Protein AF-A0A7S2H973-F1 (afdb_monomer_lite)

Secondary structure (DSSP, 8-state):
-HHHHHHHHH-TTSHHHHH-BTT-SBPPPTT--BTTSTT-SS--HHHHHTTTTTTS-TTTTTSSSP--SS---EEES-HHHHHHHHHHHHT----S--S-HHHHHHHHHHTT-B----SS---HHHHHHHHHHHHTT-STT--SS-EEESS-GGG--HHHHHS-S--SS-TTTB--HHHHHHHHHHHHHHH-TTTTTGGG----

Organism: NCBI:txid156173

Sequence (204 aa):
TSAKCNAMVHNRRSKFWAMWEGRGWARRTRNSPACFDNRWSQFSFQNAARGQGCDRNWMEGTHAWPTFPSPAPALLGFDETIYAFCSATTGLNEGPFSNDNIGLAARCVDANKNVLRVLGGWNMCVNLQWQTCALQGRLPGQVNPTMLFSIAPKTLDVGIFENPQYCVGNCREHYAVSDVYFAEVCVLSHVCDNRAELFTLDVG

Structure (mmCIF, N/CA/C/O backbone):
data_AF-A0A7S2H973-F1
#
_entry.id   AF-A0A7S2H973-F1
#
loop_
_atom_site.group_PDB
_atom_site.id
_atom_site.type_symbol
_atom_site.label_atom_id
_atom_site.label_alt_id
_atom_site.label_comp_id
_atom_site.label_asym_id
_atom_site.label_entity_id
_atom_site.label_seq_id
_atom_site.pdbx_PDB_ins_code
_atom_site.Cartn_x
_atom_site.Cartn_y
_atom_site.Cartn_z
_atom_site.occupancy
_atom_site.B_iso_or_equiv
_atom_site.auth_seq_id
_atom_site.auth_comp_id
_atom_site.auth_asym_id
_atom_site.auth_atom_id
_atom_site.pdbx_PDB_model_num
ATOM 1 N N . THR A 1 1 ? -3.469 -14.441 -11.533 1.00 71.69 1 THR A N 1
ATOM 2 C CA . THR A 1 1 ? -2.692 -13.305 -10.986 1.00 71.69 1 THR A CA 1
ATOM 3 C C . THR A 1 1 ? -1.533 -13.753 -10.105 1.00 71.69 1 THR A C 1
ATOM 5 O O . THR A 1 1 ? -0.415 -13.364 -10.410 1.00 71.69 1 THR A O 1
ATOM 8 N N . SER A 1 2 ? -1.722 -14.669 -9.142 1.00 79.69 2 SER A N 1
ATOM 9 C CA . SER A 1 2 ? -0.621 -15.243 -8.328 1.00 79.69 2 SER A CA 1
ATOM 10 C C . SER A 1 2 ? 0.583 -15.764 -9.141 1.00 79.69 2 SER A C 1
ATOM 12 O O . SER A 1 2 ? 1.709 -15.327 -8.921 1.00 79.69 2 SER A O 1
ATOM 14 N N . ALA A 1 3 ? 0.363 -16.599 -10.167 1.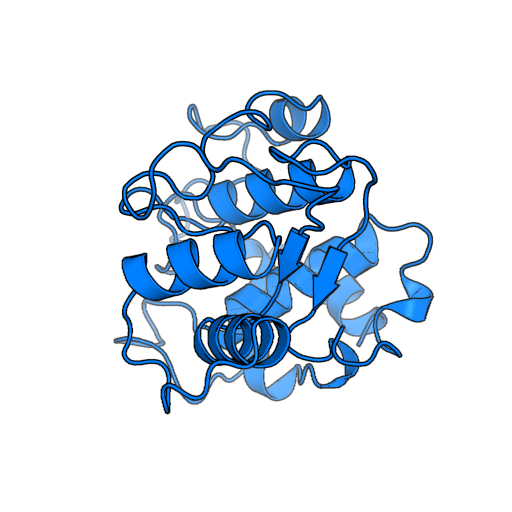00 84.06 3 ALA A N 1
ATOM 15 C CA . ALA A 1 3 ? 1.449 -17.086 -11.031 1.00 84.06 3 ALA A CA 1
ATOM 16 C C . ALA A 1 3 ? 2.202 -15.959 -11.768 1.00 84.06 3 ALA A C 1
ATOM 18 O O . ALA A 1 3 ? 3.403 -16.065 -12.010 1.00 84.06 3 ALA A O 1
ATOM 19 N N . LYS A 1 4 ? 1.510 -14.859 -12.096 1.00 84.44 4 LYS A N 1
ATOM 20 C CA . LYS A 1 4 ? 2.116 -13.694 -12.752 1.00 84.44 4 LYS A CA 1
ATOM 21 C C . LYS A 1 4 ? 2.955 -12.878 -11.763 1.00 84.44 4 LYS A C 1
ATOM 23 O O . LYS A 1 4 ? 4.080 -12.527 -12.098 1.00 84.44 4 LYS A O 1
ATOM 28 N N . CYS A 1 5 ? 2.464 -12.661 -10.537 1.00 87.94 5 CYS A N 1
ATOM 29 C CA . CYS A 1 5 ? 3.277 -12.100 -9.451 1.00 87.94 5 CYS A CA 1
ATOM 30 C C . CYS A 1 5 ? 4.548 -12.926 -9.232 1.00 87.94 5 CYS A C 1
ATOM 32 O O . CYS A 1 5 ? 5.645 -12.371 -9.244 1.00 87.94 5 CYS A O 1
ATOM 34 N N . ASN A 1 6 ? 4.408 -14.255 -9.192 1.00 86.56 6 ASN A N 1
ATOM 35 C CA . ASN A 1 6 ? 5.538 -15.170 -9.079 1.00 86.56 6 ASN A CA 1
ATOM 36 C C . ASN A 1 6 ? 6.571 -14.999 -10.195 1.00 86.56 6 ASN A C 1
ATOM 38 O O . ASN A 1 6 ? 7.764 -14.866 -9.921 1.00 86.56 6 ASN A O 1
ATOM 42 N N . ALA A 1 7 ? 6.129 -14.943 -11.450 1.00 87.31 7 ALA A N 1
ATOM 43 C CA . ALA A 1 7 ? 7.028 -14.729 -12.578 1.00 87.31 7 ALA A CA 1
ATOM 44 C C . ALA A 1 7 ? 7.771 -13.382 -12.490 1.00 87.31 7 ALA A C 1
ATOM 46 O O . ALA A 1 7 ? 8.969 -13.314 -12.767 1.00 87.31 7 ALA A O 1
ATOM 47 N N . MET A 1 8 ? 7.089 -12.311 -12.074 1.00 85.56 8 MET A N 1
ATOM 48 C CA . MET A 1 8 ? 7.688 -10.976 -11.971 1.00 85.56 8 MET A CA 1
ATOM 49 C C . MET A 1 8 ? 8.731 -10.880 -10.859 1.00 85.56 8 MET A C 1
ATOM 51 O O . MET A 1 8 ? 9.820 -10.353 -11.092 1.00 85.56 8 MET A O 1
ATOM 55 N N . VAL A 1 9 ? 8.440 -11.435 -9.680 1.00 82.56 9 VAL A N 1
ATOM 56 C CA . VAL A 1 9 ? 9.364 -11.409 -8.536 1.00 82.56 9 VAL A CA 1
ATOM 57 C C . VAL A 1 9 ? 10.610 -12.258 -8.787 1.00 82.56 9 VAL A C 1
ATOM 59 O O . VAL A 1 9 ? 11.674 -11.938 -8.269 1.00 82.56 9 VAL A O 1
ATOM 62 N N . HIS A 1 10 ? 10.554 -13.269 -9.651 1.00 84.19 10 HIS A N 1
ATOM 63 C CA . HIS A 1 10 ? 11.749 -14.035 -10.028 1.00 84.19 10 HIS A CA 1
ATOM 64 C C . HIS A 1 10 ? 12.502 -13.435 -11.229 1.00 84.19 10 HIS A C 1
ATOM 66 O O . HIS A 1 10 ? 13.692 -13.696 -11.420 1.00 84.19 10 HIS A O 1
ATOM 72 N N . ASN A 1 11 ? 11.859 -12.578 -12.026 1.00 86.62 11 ASN A N 1
ATOM 73 C CA . ASN A 1 11 ? 12.491 -11.923 -13.166 1.00 86.62 11 ASN A CA 1
ATOM 74 C C . ASN A 1 11 ? 13.151 -10.595 -12.764 1.00 86.62 11 ASN A C 1
ATOM 76 O O . ASN A 1 11 ? 12.519 -9.539 -12.807 1.00 86.62 11 ASN A O 1
ATOM 80 N N . ARG A 1 12 ? 14.462 -10.619 -12.489 1.00 83.56 12 ARG A N 1
ATOM 81 C CA . ARG A 1 12 ? 15.262 -9.425 -12.126 1.00 83.56 12 ARG A CA 1
ATOM 82 C C . ARG A 1 12 ? 15.312 -8.324 -13.195 1.00 83.56 12 ARG A C 1
ATOM 84 O O . ARG A 1 12 ? 15.767 -7.220 -12.903 1.00 83.56 12 ARG A O 1
ATOM 91 N N . ARG A 1 13 ? 14.894 -8.617 -14.431 1.00 84.06 13 ARG A N 1
ATOM 92 C CA . ARG A 1 13 ? 14.793 -7.641 -15.531 1.00 84.06 13 ARG A CA 1
ATOM 93 C C . ARG A 1 13 ? 13.395 -7.038 -15.662 1.00 84.06 13 ARG A C 1
ATOM 95 O O . ARG A 1 13 ? 13.199 -6.167 -16.503 1.00 84.06 13 ARG A O 1
ATOM 102 N N . SER A 1 14 ? 12.423 -7.511 -14.886 1.00 85.62 14 SER A N 1
ATOM 103 C CA . SER A 1 14 ? 11.060 -6.994 -14.941 1.00 85.62 14 SER A CA 1
ATOM 104 C C . SER A 1 14 ? 10.985 -5.560 -14.420 1.00 85.62 14 SER A C 1
ATOM 106 O O . SER A 1 14 ? 11.770 -5.131 -13.569 1.00 85.62 14 SER A O 1
ATOM 108 N N . LYS A 1 15 ? 9.971 -4.835 -14.901 1.00 86.88 15 LYS A N 1
ATOM 109 C CA . LYS A 1 15 ? 9.584 -3.521 -14.380 1.00 86.88 15 LYS A CA 1
ATOM 110 C C . LYS A 1 15 ? 9.387 -3.555 -12.861 1.00 86.88 15 LYS A C 1
ATOM 112 O O . LYS A 1 15 ? 9.842 -2.640 -12.190 1.00 86.88 15 LYS A O 1
ATOM 117 N N . PHE A 1 16 ? 8.809 -4.636 -12.328 1.00 88.31 16 PHE A N 1
ATOM 118 C CA . PHE A 1 16 ? 8.601 -4.845 -10.891 1.00 88.31 16 PHE A CA 1
ATOM 119 C C . PHE A 1 16 ? 9.901 -4.701 -10.090 1.00 88.31 16 PHE A C 1
ATOM 121 O O . PHE A 1 16 ? 9.951 -3.941 -9.133 1.00 88.31 16 PHE A O 1
ATOM 128 N N . TRP A 1 17 ? 10.989 -5.358 -10.506 1.00 84.06 17 TRP A N 1
ATOM 129 C CA . TRP A 1 17 ? 12.279 -5.228 -9.814 1.00 84.06 17 TRP A CA 1
ATOM 130 C C . TRP A 1 17 ? 12.866 -3.822 -9.891 1.00 84.06 17 TRP A C 1
ATOM 132 O O . TRP A 1 17 ? 13.542 -3.384 -8.962 1.00 84.06 17 TRP A O 1
ATOM 142 N N . ALA A 1 18 ? 12.622 -3.116 -10.994 1.00 85.56 18 ALA A N 1
ATOM 143 C CA . ALA A 1 18 ? 13.067 -1.741 -11.149 1.00 85.56 18 ALA A CA 1
ATOM 144 C C . ALA A 1 18 ? 12.297 -0.772 -10.236 1.00 85.56 18 ALA A C 1
ATOM 146 O O . ALA A 1 18 ? 12.848 0.271 -9.892 1.00 85.56 18 ALA A O 1
ATOM 147 N N . MET A 1 19 ? 11.059 -1.086 -9.834 1.00 87.00 19 MET A N 1
ATOM 148 C CA . MET A 1 19 ? 10.245 -0.197 -8.992 1.00 87.00 19 MET A CA 1
ATOM 149 C C . MET A 1 19 ? 10.850 0.055 -7.629 1.00 87.00 19 MET A C 1
ATOM 151 O O . MET A 1 19 ? 10.718 1.147 -7.095 1.00 87.00 19 MET A O 1
ATOM 155 N N . TRP A 1 20 ? 11.568 -0.916 -7.087 1.00 83.56 20 TRP A N 1
ATOM 156 C CA . TRP A 1 20 ? 12.182 -0.820 -5.774 1.00 83.56 20 TRP A CA 1
ATOM 157 C C . TRP A 1 20 ? 13.412 0.097 -5.768 1.00 83.56 20 TRP A C 1
ATOM 159 O O . TRP A 1 20 ? 14.382 -0.216 -5.104 1.00 83.56 20 TRP A O 1
ATOM 169 N N . GLU A 1 21 ? 13.431 1.197 -6.521 1.00 79.06 21 GLU A N 1
ATOM 170 C CA . GLU A 1 21 ? 14.477 2.219 -6.471 1.00 79.06 21 GLU A CA 1
ATOM 171 C C . GLU A 1 21 ? 14.297 3.143 -5.257 1.00 79.06 21 GLU A C 1
ATOM 173 O O . GLU A 1 21 ? 13.191 3.583 -4.938 1.00 79.06 21 GLU A O 1
ATOM 178 N N . GLY A 1 22 ? 15.409 3.540 -4.632 1.00 69.94 22 GLY A N 1
ATOM 179 C CA . GLY A 1 22 ? 15.401 4.487 -3.511 1.00 69.94 22 GLY A CA 1
ATOM 180 C C . GLY A 1 22 ? 14.919 5.914 -3.836 1.00 69.94 22 GLY A C 1
ATOM 181 O O . GLY A 1 22 ? 14.610 6.676 -2.926 1.00 69.94 22 GLY A O 1
ATOM 182 N N . ARG A 1 23 ? 14.836 6.303 -5.116 1.00 70.88 23 ARG A N 1
ATOM 183 C CA . ARG A 1 23 ? 14.347 7.630 -5.549 1.00 70.88 23 ARG A CA 1
ATOM 184 C C . ARG A 1 23 ? 12.818 7.725 -5.637 1.00 70.88 23 ARG A C 1
ATOM 186 O O . ARG A 1 23 ? 12.300 8.822 -5.815 1.00 70.88 23 ARG A O 1
ATOM 193 N N . GLY A 1 24 ? 12.097 6.612 -5.492 1.00 71.31 24 GLY A N 1
ATOM 194 C CA . GLY A 1 24 ? 10.633 6.602 -5.447 1.00 71.31 24 GLY A CA 1
ATOM 195 C C . GLY A 1 24 ? 9.964 6.560 -6.813 1.00 71.31 24 GLY A C 1
ATOM 196 O O . GLY A 1 24 ? 10.278 5.689 -7.609 1.00 71.31 24 GLY A O 1
ATOM 197 N N . TRP A 1 25 ? 9.012 7.470 -7.052 1.00 80.19 25 TRP A N 1
ATOM 198 C CA . TRP A 1 25 ? 8.121 7.538 -8.230 1.00 80.19 25 TRP A CA 1
ATOM 199 C C . TRP A 1 25 ? 8.833 7.473 -9.600 1.00 80.19 25 TRP A C 1
ATOM 201 O O . TRP A 1 25 ? 8.222 7.158 -10.623 1.00 80.19 25 TRP A O 1
ATOM 211 N N . ALA A 1 26 ? 10.127 7.790 -9.636 1.00 85.44 26 ALA A N 1
ATOM 212 C CA . ALA A 1 26 ? 10.969 7.727 -10.825 1.00 85.44 26 ALA A CA 1
ATOM 213 C C . ALA A 1 26 ? 11.417 6.294 -11.163 1.00 85.44 26 ALA A C 1
ATOM 215 O O . ALA A 1 26 ? 11.561 5.444 -10.292 1.00 85.44 26 ALA A O 1
ATOM 216 N N . ARG A 1 27 ? 11.671 6.035 -12.449 1.00 85.31 27 ARG A N 1
ATOM 217 C CA . ARG A 1 27 ? 12.200 4.757 -12.936 1.00 85.31 27 ARG A CA 1
ATOM 218 C C . ARG A 1 27 ? 13.701 4.621 -12.701 1.00 85.31 27 ARG A C 1
ATOM 220 O O . ARG A 1 27 ? 14.479 5.545 -12.936 1.00 85.31 27 ARG A O 1
ATOM 227 N N . ARG A 1 28 ? 14.107 3.385 -12.396 1.00 82.88 28 ARG A N 1
ATOM 228 C CA . ARG A 1 28 ? 15.488 3.026 -12.065 1.00 82.88 28 ARG A CA 1
ATOM 229 C C . ARG A 1 28 ? 16.447 3.148 -13.236 1.00 82.88 28 ARG A C 1
ATOM 231 O O . ARG A 1 28 ? 16.232 2.560 -14.295 1.00 82.88 28 ARG A O 1
ATOM 238 N N . THR A 1 29 ? 17.578 3.811 -12.999 1.00 79.94 29 THR A N 1
ATOM 239 C CA . THR A 1 29 ? 18.732 3.789 -13.912 1.00 79.94 29 THR A CA 1
ATOM 240 C C . THR A 1 29 ? 19.650 2.595 -13.622 1.00 79.94 29 THR A C 1
ATOM 242 O O . THR A 1 29 ? 19.591 1.995 -12.550 1.00 79.94 29 THR A O 1
ATOM 245 N N . ARG A 1 30 ? 20.541 2.237 -14.559 1.00 73.62 30 ARG A N 1
ATOM 246 C CA . ARG A 1 30 ? 21.392 1.025 -14.498 1.00 73.62 30 ARG A CA 1
ATOM 247 C C . ARG A 1 30 ? 22.228 0.876 -13.210 1.00 73.62 30 ARG A C 1
ATOM 249 O O . ARG A 1 30 ? 22.580 -0.248 -12.872 1.00 73.62 30 ARG A O 1
ATOM 256 N N . ASN A 1 31 ? 22.506 1.966 -12.493 1.00 75.50 31 ASN A N 1
ATOM 257 C CA . ASN A 1 31 ? 23.288 1.976 -11.248 1.00 75.50 31 ASN A CA 1
ATOM 258 C C . ASN A 1 31 ? 22.533 2.586 -10.059 1.00 75.50 31 ASN A C 1
ATOM 260 O O . ASN A 1 31 ? 23.125 2.818 -9.005 1.00 75.50 31 ASN A O 1
ATOM 264 N N . SER A 1 32 ? 21.246 2.884 -10.231 1.00 75.00 32 SER A N 1
ATOM 265 C CA . SER A 1 32 ? 20.429 3.402 -9.145 1.00 75.00 32 SER A CA 1
ATOM 266 C C . SER A 1 32 ? 20.261 2.325 -8.062 1.00 75.00 32 SER A C 1
ATOM 268 O O . SER A 1 32 ? 19.954 1.173 -8.393 1.00 75.00 32 SER A O 1
ATOM 270 N N . PRO A 1 33 ? 20.432 2.675 -6.777 1.00 74.62 33 PRO A N 1
ATOM 271 C CA . PRO A 1 33 ? 20.282 1.725 -5.684 1.00 74.62 33 PRO A CA 1
ATOM 272 C C . PRO A 1 33 ? 18.828 1.263 -5.550 1.00 74.62 33 PRO A C 1
ATOM 274 O O . PRO A 1 33 ? 17.903 2.075 -5.666 1.00 74.62 33 PRO A O 1
ATOM 277 N N . ALA A 1 34 ? 18.635 -0.030 -5.284 1.00 78.69 34 ALA A N 1
ATOM 278 C CA . ALA A 1 34 ? 17.331 -0.601 -4.972 1.00 78.69 34 ALA A CA 1
ATOM 279 C C . ALA A 1 34 ? 17.151 -0.928 -3.478 1.00 78.69 34 ALA A C 1
ATOM 281 O O . ALA A 1 34 ? 18.124 -1.115 -2.757 1.00 78.69 34 ALA A O 1
ATOM 282 N N . CYS A 1 35 ? 15.904 -1.075 -3.026 1.00 80.19 35 CYS A N 1
ATOM 283 C CA . CYS A 1 35 ? 15.535 -1.452 -1.658 1.00 80.19 35 CYS A CA 1
ATOM 284 C C . CYS A 1 35 ? 16.111 -2.814 -1.248 1.00 80.19 35 CYS A C 1
ATOM 286 O O . CYS A 1 35 ? 16.347 -3.069 -0.071 1.00 80.19 35 CYS A O 1
ATOM 288 N N . PHE A 1 36 ? 16.325 -3.692 -2.230 1.00 73.19 36 PHE A N 1
ATOM 289 C CA . PHE A 1 36 ? 16.933 -5.007 -2.043 1.00 73.19 36 PHE A CA 1
ATOM 290 C C . PHE A 1 36 ? 18.465 -4.990 -2.157 1.00 73.19 36 PHE A C 1
ATOM 292 O O . PHE A 1 36 ? 19.095 -6.024 -1.948 1.00 73.19 36 PHE A O 1
ATOM 299 N N . ASP A 1 37 ? 19.071 -3.851 -2.506 1.00 70.12 37 ASP A N 1
ATOM 300 C CA . ASP A 1 37 ? 20.522 -3.713 -2.574 1.00 70.12 37 ASP A CA 1
ATOM 301 C C . ASP A 1 37 ? 21.071 -3.268 -1.211 1.00 70.12 37 ASP A C 1
ATOM 303 O O . ASP A 1 37 ? 20.611 -2.302 -0.609 1.00 70.12 37 ASP A O 1
ATOM 307 N N . ASN A 1 38 ? 22.155 -3.898 -0.761 1.00 61.19 38 ASN A N 1
ATOM 308 C CA . ASN A 1 38 ? 22.792 -3.623 0.537 1.00 61.19 38 ASN A CA 1
ATOM 309 C C . ASN A 1 38 ? 23.468 -2.233 0.637 1.00 61.19 38 ASN A C 1
ATOM 311 O O . ASN A 1 38 ? 24.190 -1.967 1.594 1.00 61.19 38 ASN A O 1
ATOM 315 N N . ARG A 1 39 ? 23.326 -1.371 -0.380 1.00 57.81 39 ARG A N 1
ATOM 316 C CA . ARG A 1 39 ? 24.057 -0.096 -0.523 1.00 57.81 39 ARG A CA 1
ATOM 317 C C . ARG A 1 39 ? 23.274 1.123 -0.028 1.00 57.81 39 ARG A C 1
ATOM 319 O O . ARG A 1 39 ? 23.735 2.246 -0.218 1.00 57.81 39 ARG A O 1
ATOM 326 N N . TRP A 1 40 ? 22.098 0.930 0.565 1.00 54.91 40 TRP A N 1
ATOM 327 C CA . TRP A 1 40 ? 21.251 2.021 1.042 1.00 54.91 40 TRP A CA 1
ATOM 328 C C . TRP A 1 40 ? 21.346 2.197 2.559 1.00 54.91 40 TRP A C 1
ATOM 330 O O . TRP A 1 40 ? 21.185 1.244 3.313 1.00 54.91 40 TRP A O 1
ATOM 340 N N . SER A 1 41 ? 21.595 3.430 3.011 1.00 49.47 41 SER A N 1
ATOM 341 C CA . SER A 1 41 ? 21.695 3.778 4.437 1.00 49.47 41 SER A CA 1
ATOM 342 C C . SER A 1 41 ? 20.342 4.047 5.108 1.00 49.47 41 SER A C 1
ATOM 344 O O . SER A 1 41 ? 20.285 4.087 6.332 1.00 49.47 41 SER A O 1
ATOM 346 N N . GLN A 1 42 ? 19.260 4.231 4.339 1.00 55.97 42 GLN A N 1
ATOM 347 C CA . GLN A 1 42 ? 17.950 4.648 4.869 1.00 55.97 42 GLN A CA 1
ATOM 348 C C . GLN A 1 42 ? 16.895 3.531 4.933 1.00 55.97 42 GLN A C 1
ATOM 350 O O . GLN A 1 42 ? 15.958 3.635 5.717 1.00 55.97 42 GLN A O 1
ATOM 355 N N . PHE A 1 43 ? 17.045 2.444 4.168 1.00 69.12 43 PHE A N 1
ATOM 356 C CA . PHE A 1 43 ? 16.165 1.275 4.240 1.00 69.12 43 PHE A CA 1
ATOM 357 C C . PHE A 1 43 ? 17.002 -0.000 4.214 1.00 69.12 43 PHE A C 1
ATOM 359 O O . PHE A 1 43 ? 17.730 -0.259 3.259 1.00 69.12 43 PHE A O 1
ATOM 366 N N . SER A 1 44 ? 16.865 -0.802 5.266 1.00 74.56 44 SER A N 1
ATOM 367 C CA . SER A 1 44 ? 17.377 -2.165 5.334 1.00 74.56 44 SER A CA 1
ATOM 368 C C . SER A 1 44 ? 16.178 -3.087 5.473 1.00 74.56 44 SER A C 1
ATOM 370 O O . SER A 1 44 ? 15.495 -3.071 6.499 1.00 74.56 44 SER A O 1
ATOM 372 N N . PHE A 1 45 ? 15.929 -3.906 4.450 1.00 75.50 45 PHE A N 1
ATOM 373 C CA . PHE A 1 45 ? 14.862 -4.904 4.497 1.00 75.50 45 PHE A CA 1
ATOM 374 C C . PHE A 1 45 ? 14.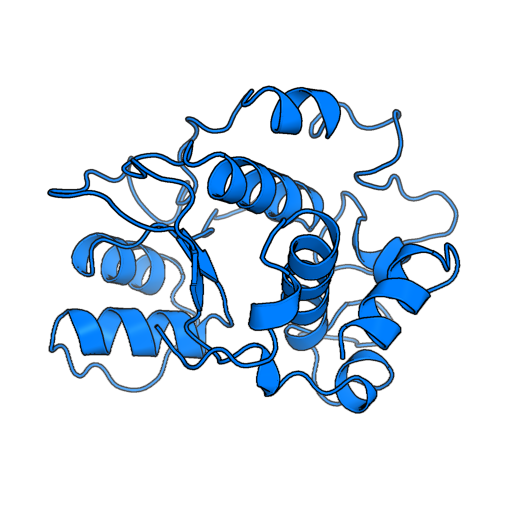999 -5.813 5.726 1.00 75.50 45 PHE A C 1
ATOM 376 O O . PHE A 1 45 ? 14.012 -6.121 6.383 1.00 75.50 45 PHE A O 1
ATOM 383 N N . GLN A 1 46 ? 16.230 -6.176 6.099 1.00 80.56 46 GLN A N 1
ATOM 384 C CA . GLN A 1 46 ? 16.496 -6.983 7.293 1.00 80.56 46 GLN A CA 1
ATOM 385 C C . GLN A 1 46 ? 16.082 -6.268 8.584 1.00 80.56 46 GLN A C 1
ATOM 387 O O . GLN A 1 46 ? 15.576 -6.906 9.503 1.00 80.56 46 GLN A O 1
ATOM 392 N N . ASN A 1 47 ? 16.278 -4.951 8.656 1.00 86.56 47 ASN A N 1
ATOM 393 C CA . ASN A 1 47 ? 15.865 -4.155 9.808 1.00 86.56 47 ASN A CA 1
ATOM 394 C C . ASN A 1 47 ? 14.335 -4.066 9.874 1.00 86.56 47 ASN A C 1
ATOM 396 O O . ASN A 1 47 ? 13.758 -4.340 10.925 1.00 86.56 47 ASN A O 1
ATOM 400 N N . ALA A 1 48 ? 13.676 -3.783 8.745 1.00 83.62 48 ALA A N 1
ATOM 40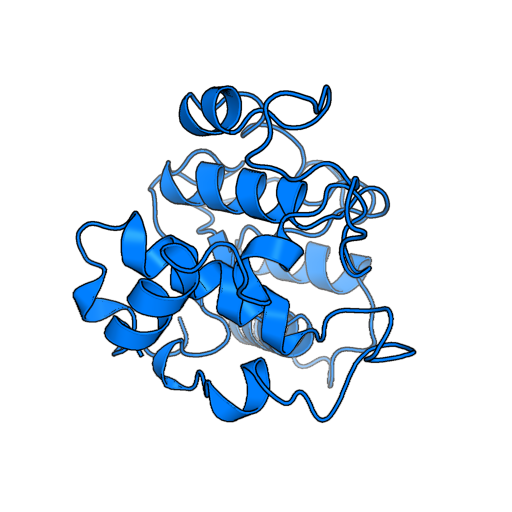1 C CA . ALA A 1 48 ? 12.216 -3.749 8.652 1.00 83.62 48 ALA A CA 1
ATOM 402 C C . ALA A 1 48 ? 11.585 -5.107 9.012 1.00 83.62 48 ALA A C 1
ATOM 404 O O . ALA A 1 48 ? 10.633 -5.164 9.787 1.00 83.62 48 ALA A O 1
ATOM 405 N N . ALA A 1 49 ? 12.168 -6.210 8.535 1.00 84.88 49 ALA A N 1
ATOM 406 C CA . ALA A 1 49 ? 11.743 -7.573 8.861 1.00 84.88 49 ALA A CA 1
ATOM 407 C C . ALA A 1 49 ? 11.933 -7.938 10.346 1.00 84.88 49 ALA A C 1
ATOM 409 O O . ALA A 1 49 ? 11.283 -8.850 10.842 1.00 84.88 49 ALA A O 1
ATOM 410 N N . ARG A 1 50 ? 12.806 -7.225 11.072 1.00 90.31 50 ARG A N 1
ATOM 411 C CA . ARG A 1 50 ? 12.955 -7.323 12.537 1.00 90.31 50 ARG A CA 1
ATOM 412 C C . ARG A 1 50 ? 12.057 -6.338 13.294 1.00 90.31 50 ARG A C 1
ATOM 414 O O . ARG A 1 50 ? 12.160 -6.229 14.514 1.00 90.31 50 ARG A O 1
ATOM 421 N N . GLY A 1 51 ? 11.215 -5.594 12.585 1.00 90.56 51 GLY A N 1
ATOM 422 C CA . GLY A 1 51 ? 10.318 -4.593 13.149 1.00 90.56 51 GLY A CA 1
ATOM 423 C C . GLY A 1 51 ? 10.970 -3.237 13.438 1.00 90.56 51 GLY A C 1
ATOM 424 O O . GLY A 1 51 ? 10.336 -2.388 14.061 1.00 90.56 51 GLY A O 1
ATOM 425 N N . GLN A 1 52 ? 12.222 -3.007 13.029 1.00 91.56 52 GLN A N 1
ATOM 426 C CA . GLN A 1 52 ? 12.897 -1.733 13.286 1.00 91.56 52 GLN A CA 1
ATOM 427 C C . GLN A 1 52 ? 12.291 -0.610 12.436 1.00 91.56 52 GLN A C 1
ATOM 429 O O . GLN A 1 52 ? 12.163 -0.731 11.215 1.00 91.56 52 GLN A O 1
ATOM 434 N N . GLY A 1 53 ? 11.949 0.501 13.094 1.00 90.62 53 GLY A N 1
ATOM 435 C CA . GLY A 1 53 ? 11.322 1.663 12.466 1.00 90.62 53 GLY A CA 1
ATOM 436 C C . GLY A 1 53 ? 9.842 1.476 12.128 1.00 90.62 53 GLY A C 1
ATOM 437 O O . GLY A 1 53 ? 9.288 2.312 11.420 1.00 90.62 53 GLY A O 1
ATOM 438 N N . CYS A 1 54 ? 9.197 0.401 12.600 1.00 93.69 54 CYS A N 1
ATOM 439 C CA . CYS A 1 54 ? 7.753 0.211 12.434 1.00 93.69 54 CY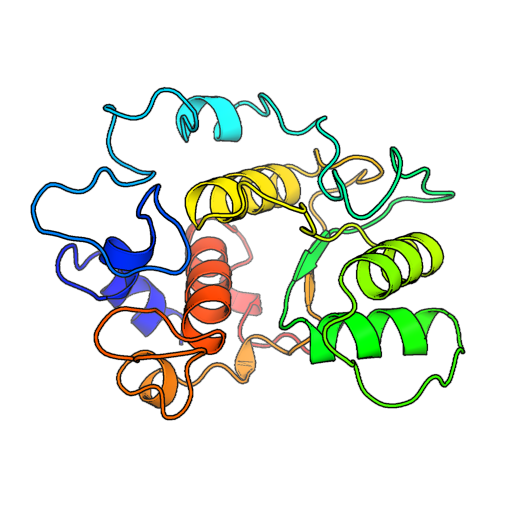S A CA 1
ATOM 440 C C . CYS A 1 54 ? 6.915 1.154 13.292 1.00 93.69 54 CYS A C 1
ATOM 442 O O . CYS A 1 54 ? 5.780 1.456 12.934 1.00 93.69 54 CYS A O 1
ATOM 444 N N . ASP A 1 55 ? 7.496 1.651 14.377 1.00 92.56 55 ASP A N 1
ATOM 445 C CA . ASP A 1 55 ? 6.884 2.556 15.333 1.00 92.56 55 ASP A CA 1
ATOM 446 C C . ASP A 1 55 ? 6.877 4.016 14.880 1.00 92.56 55 ASP A C 1
ATOM 448 O O . ASP A 1 55 ? 6.366 4.837 15.617 1.00 92.56 55 ASP A O 1
ATOM 452 N N . ARG A 1 56 ? 7.393 4.377 13.697 1.00 93.12 56 ARG A N 1
ATOM 453 C CA . ARG A 1 56 ? 7.396 5.778 13.238 1.00 93.12 56 ARG A CA 1
ATOM 454 C C . ARG A 1 56 ? 5.994 6.311 12.910 1.00 93.12 56 ARG A C 1
ATOM 456 O O . ARG A 1 56 ? 5.070 5.555 12.616 1.00 93.12 56 ARG A O 1
ATOM 463 N N . ASN A 1 57 ? 5.870 7.638 12.823 1.00 94.38 57 ASN A N 1
ATOM 464 C CA . ASN A 1 57 ? 4.683 8.268 12.248 1.00 94.38 57 ASN A CA 1
ATOM 465 C C . ASN A 1 57 ? 4.622 8.008 10.730 1.00 94.38 57 ASN A C 1
ATOM 467 O O . ASN A 1 57 ? 5.364 8.604 9.951 1.00 94.38 57 ASN A O 1
ATOM 471 N N . TRP A 1 58 ? 3.725 7.119 10.306 1.00 94.75 58 TRP A N 1
ATOM 472 C CA . TRP A 1 58 ? 3.496 6.795 8.891 1.00 94.75 58 TRP A CA 1
ATOM 473 C C . TRP A 1 58 ? 2.594 7.793 8.161 1.00 94.75 58 TRP A C 1
ATOM 475 O O . TRP A 1 58 ? 2.357 7.654 6.962 1.00 94.75 58 TRP A O 1
ATOM 485 N N . MET A 1 59 ? 2.144 8.819 8.880 1.00 94.31 59 MET A N 1
ATOM 486 C CA . MET A 1 59 ? 1.425 9.983 8.376 1.00 94.31 59 MET A CA 1
ATOM 487 C C . MET A 1 59 ? 2.223 11.274 8.635 1.00 94.31 59 MET A C 1
ATOM 489 O O . MET A 1 59 ? 1.672 12.360 8.759 1.00 94.31 59 MET A O 1
ATOM 493 N N . GLU A 1 60 ? 3.548 11.173 8.766 1.00 90.94 60 GLU A N 1
ATOM 494 C CA . GLU A 1 60 ? 4.418 12.319 9.041 1.00 90.94 60 GLU A CA 1
ATOM 495 C C . GLU A 1 60 ? 4.236 13.441 8.010 1.00 90.94 60 GLU A C 1
ATOM 497 O O . GLU A 1 60 ? 4.232 13.211 6.802 1.00 90.94 60 GLU A O 1
ATOM 502 N N . GLY A 1 61 ? 4.072 14.672 8.495 1.00 87.62 61 GLY A N 1
ATOM 503 C CA . GLY A 1 61 ? 3.851 15.853 7.665 1.00 87.62 61 GLY A CA 1
ATOM 504 C C . GLY A 1 61 ? 2.421 16.000 7.132 1.00 87.62 61 GLY A C 1
ATOM 505 O O . GLY A 1 61 ? 2.022 17.124 6.849 1.00 87.62 61 GLY A O 1
ATOM 506 N N . THR A 1 62 ? 1.624 14.928 7.057 1.00 84.44 62 THR A N 1
ATOM 507 C CA . THR A 1 62 ? 0.176 15.027 6.783 1.00 84.44 62 THR A CA 1
ATOM 508 C C . THR A 1 62 ? -0.649 15.095 8.063 1.00 84.44 62 THR A C 1
ATOM 510 O O . THR A 1 62 ? -1.686 15.750 8.102 1.00 84.44 62 THR A O 1
ATOM 513 N N . HIS A 1 63 ? -0.183 14.439 9.122 1.00 86.81 63 HIS A N 1
ATOM 514 C CA . HIS A 1 63 ? -0.877 14.335 10.389 1.00 86.81 63 HIS A CA 1
ATOM 515 C C . HIS A 1 63 ? 0.110 14.284 11.561 1.00 86.81 63 HIS A C 1
ATOM 517 O O . HIS A 1 63 ? 1.244 13.800 11.447 1.00 86.81 63 HIS A O 1
ATOM 523 N N . ALA A 1 64 ? -0.333 14.783 12.718 1.00 89.25 64 ALA A N 1
ATOM 524 C CA . ALA A 1 64 ? 0.367 14.540 13.974 1.00 89.25 64 ALA A CA 1
ATOM 525 C C . ALA A 1 64 ? 0.398 13.032 14.273 1.00 89.25 64 ALA A C 1
ATOM 527 O O . ALA A 1 64 ? -0.231 12.233 13.578 1.00 89.25 64 ALA A O 1
ATOM 528 N N . TRP A 1 65 ? 1.149 12.631 15.299 1.00 91.81 65 TRP A N 1
ATOM 529 C CA . TRP A 1 65 ? 1.200 11.227 15.690 1.00 91.81 65 TRP A CA 1
ATOM 530 C C . TRP A 1 65 ? -0.220 10.684 15.920 1.00 91.81 65 TRP A C 1
ATOM 532 O O . TRP A 1 65 ? -0.908 11.189 16.812 1.00 91.81 65 TRP A O 1
ATOM 542 N N . PRO A 1 66 ? -0.679 9.697 15.130 1.00 90.31 66 PRO A N 1
ATOM 543 C CA . PRO A 1 66 ? -2.070 9.282 15.163 1.00 90.31 66 PRO A CA 1
ATOM 544 C C . PRO A 1 66 ? -2.378 8.558 16.472 1.00 90.31 66 PRO A C 1
ATOM 546 O O . PRO A 1 66 ? -1.608 7.710 16.934 1.00 90.31 66 PRO A O 1
ATOM 549 N N . THR A 1 67 ? -3.533 8.864 17.050 1.00 92.00 67 THR A N 1
ATOM 550 C CA . THR A 1 67 ? -4.108 8.122 18.169 1.00 92.00 67 THR A CA 1
ATOM 551 C C . THR A 1 67 ? -5.329 7.365 17.672 1.00 92.00 67 THR A C 1
ATOM 553 O O . THR A 1 67 ? -6.251 7.943 17.106 1.00 92.00 67 THR A O 1
ATOM 556 N N . PHE A 1 68 ? -5.332 6.048 17.867 1.00 94.25 68 PHE A N 1
ATOM 557 C CA . PHE A 1 68 ? -6.428 5.190 17.430 1.00 94.25 68 PHE A CA 1
ATOM 558 C C . PHE A 1 68 ? -7.229 4.714 18.647 1.00 94.25 68 PHE A C 1
ATOM 560 O O . PHE A 1 68 ? -6.632 4.153 19.569 1.00 94.25 68 PHE A O 1
ATOM 567 N N . PRO A 1 69 ? -8.559 4.919 18.684 1.00 93.25 69 PRO A N 1
ATOM 568 C CA . PRO A 1 69 ? -9.394 4.492 19.811 1.00 93.25 69 PRO A CA 1
ATOM 569 C C . PRO A 1 69 ? -9.548 2.967 19.917 1.00 93.25 69 PRO A C 1
ATOM 571 O O . PRO A 1 69 ? -9.968 2.459 20.954 1.00 93.25 69 PRO A O 1
ATOM 574 N N . SER A 1 70 ? -9.234 2.225 18.854 1.00 95.19 70 SER A N 1
ATOM 575 C CA . SER A 1 70 ? -9.319 0.763 18.791 1.00 95.19 70 SER A CA 1
ATOM 576 C C . SER A 1 70 ? -8.272 0.214 17.808 1.00 95.19 70 SER A C 1
ATOM 578 O O . SER A 1 70 ? -7.646 1.012 17.105 1.00 95.19 70 SER A O 1
ATOM 580 N N . PRO A 1 71 ? -8.055 -1.116 17.713 1.00 96.62 71 PRO A N 1
ATOM 581 C CA . PRO A 1 71 ? -7.112 -1.679 16.748 1.00 96.62 71 PRO A CA 1
ATOM 582 C C . PRO A 1 71 ? -7.340 -1.142 15.329 1.00 96.62 71 PRO A C 1
ATOM 584 O O . PRO A 1 71 ? -8.411 -1.325 14.753 1.00 96.62 71 PRO A O 1
ATOM 587 N N . ALA A 1 72 ? -6.337 -0.466 14.773 1.00 97.00 72 ALA A N 1
ATOM 588 C CA . ALA A 1 72 ? -6.388 0.174 13.465 1.00 97.00 72 ALA A CA 1
ATOM 589 C C . ALA A 1 72 ? -5.670 -0.699 12.429 1.00 97.00 72 ALA A C 1
ATOM 591 O O . ALA A 1 72 ? -4.437 -0.686 12.367 1.00 97.00 72 ALA A O 1
ATOM 592 N N . PRO A 1 73 ? -6.404 -1.495 11.628 1.00 97.50 73 PRO A N 1
ATOM 593 C CA . PRO A 1 73 ? -5.781 -2.299 10.591 1.00 97.50 73 PRO A CA 1
ATOM 594 C C . PRO A 1 73 ? -5.159 -1.399 9.521 1.00 97.50 73 PRO A C 1
ATOM 596 O O . PRO A 1 73 ? -5.611 -0.273 9.281 1.00 97.50 73 PRO A O 1
ATOM 599 N N . ALA A 1 74 ? -4.124 -1.922 8.872 1.00 97.81 74 ALA A N 1
ATOM 600 C CA . ALA A 1 74 ? -3.521 -1.278 7.716 1.00 97.81 74 ALA A CA 1
ATOM 601 C C . ALA A 1 74 ? -4.520 -1.265 6.551 1.00 97.81 74 ALA A C 1
ATOM 603 O O . ALA A 1 74 ? -5.238 -2.245 6.363 1.00 97.81 74 ALA A O 1
ATOM 604 N N . LEU A 1 75 ? -4.554 -0.199 5.757 1.00 97.75 75 LEU A N 1
ATOM 605 C CA . LEU A 1 75 ? -5.406 -0.090 4.574 1.00 97.75 75 LEU A CA 1
ATOM 606 C C . LEU A 1 75 ? -4.551 0.185 3.333 1.00 97.75 75 LEU A C 1
ATOM 608 O O . LEU A 1 75 ? -3.807 1.164 3.291 1.00 97.75 75 LEU A O 1
ATOM 612 N N . LEU A 1 76 ? -4.668 -0.689 2.331 1.00 96.69 76 LEU A N 1
ATOM 613 C CA . LEU A 1 76 ? -3.966 -0.602 1.049 1.00 96.69 76 LEU A CA 1
ATOM 614 C C . LEU A 1 76 ? -4.905 -0.246 -0.103 1.00 96.69 76 LEU A C 1
ATOM 616 O O . LEU A 1 76 ? -6.041 -0.717 -0.156 1.00 96.69 76 LEU A O 1
ATOM 620 N N . GLY A 1 77 ? -4.386 0.497 -1.078 1.00 94.69 77 GLY A N 1
ATOM 621 C CA . GLY A 1 77 ? -5.086 0.835 -2.312 1.00 94.69 77 GLY A CA 1
ATOM 622 C C . GLY A 1 77 ? -4.633 2.160 -2.914 1.00 94.69 77 GLY A C 1
ATOM 623 O O . GLY A 1 77 ? -3.604 2.714 -2.533 1.00 94.69 77 GLY A O 1
ATOM 624 N N . PHE A 1 78 ? -5.411 2.669 -3.868 1.00 91.81 78 PHE A N 1
ATOM 625 C CA . PHE A 1 78 ? -5.178 3.980 -4.477 1.00 91.81 78 PHE A CA 1
ATOM 626 C C . PHE A 1 78 ? -5.736 5.102 -3.618 1.00 91.81 78 PHE A C 1
ATOM 628 O O . PHE A 1 78 ? -6.714 4.886 -2.901 1.00 91.81 78 PHE A O 1
ATOM 635 N N . ASP A 1 79 ? -5.168 6.298 -3.737 1.00 91.81 79 ASP A N 1
ATOM 636 C CA . ASP A 1 79 ? -5.538 7.455 -2.923 1.00 91.81 79 ASP A CA 1
ATOM 637 C C . ASP A 1 79 ? -7.040 7.744 -2.974 1.00 91.81 79 ASP A C 1
ATOM 639 O O . ASP A 1 79 ? -7.674 7.879 -1.927 1.00 91.81 79 ASP A O 1
ATOM 643 N N . GLU A 1 80 ? -7.634 7.714 -4.166 1.00 92.06 80 GLU A N 1
ATOM 644 C CA . GLU A 1 80 ? -9.063 7.937 -4.375 1.00 92.06 80 GLU A CA 1
ATOM 645 C C . GLU A 1 80 ? -9.907 6.861 -3.683 1.00 92.06 80 GLU A C 1
ATOM 647 O O . GLU A 1 80 ? -10.920 7.158 -3.052 1.00 92.06 80 GLU A O 1
ATOM 652 N N . THR A 1 81 ? -9.477 5.600 -3.775 1.00 94.25 81 THR A N 1
ATOM 653 C CA . THR A 1 81 ? -10.204 4.467 -3.186 1.00 94.25 81 THR A CA 1
ATOM 654 C C . THR A 1 81 ? -10.057 4.423 -1.668 1.00 94.25 81 THR A C 1
ATOM 656 O O . THR A 1 81 ? -11.030 4.146 -0.974 1.00 94.25 81 THR A O 1
ATOM 659 N N . ILE A 1 82 ? -8.871 4.743 -1.142 1.00 95.88 82 ILE A N 1
ATOM 660 C CA . ILE A 1 82 ? -8.596 4.846 0.293 1.00 95.88 82 ILE A CA 1
ATOM 661 C C . ILE A 1 82 ? -9.451 5.962 0.885 1.00 95.88 82 ILE A C 1
ATOM 663 O O . ILE A 1 82 ? -10.139 5.741 1.881 1.00 95.88 82 ILE A O 1
ATOM 667 N N . TYR A 1 83 ? -9.455 7.136 0.247 1.00 95.12 83 TYR A N 1
ATOM 668 C CA . TYR A 1 83 ? -10.281 8.260 0.670 1.00 95.12 83 TYR A CA 1
ATOM 669 C C . TYR A 1 83 ? -11.766 7.875 0.680 1.00 95.12 83 TYR A C 1
ATOM 671 O O . TYR A 1 83 ? -12.431 8.040 1.700 1.00 95.12 83 TYR A O 1
ATOM 679 N N . ALA A 1 84 ? -12.271 7.274 -0.404 1.00 94.25 84 ALA A N 1
ATOM 680 C CA . ALA A 1 84 ? -13.657 6.814 -0.480 1.00 94.25 84 ALA A CA 1
ATOM 681 C C . ALA A 1 84 ? -14.002 5.787 0.616 1.00 94.25 84 ALA A C 1
ATOM 683 O O . ALA A 1 84 ? -15.047 5.899 1.256 1.00 94.25 84 ALA A O 1
ATOM 684 N N . PHE A 1 85 ? -13.115 4.823 0.877 1.00 95.88 85 PHE A N 1
ATOM 685 C CA . PHE A 1 85 ? -13.301 3.806 1.913 1.00 95.88 85 PHE A CA 1
ATOM 686 C C . PHE A 1 85 ? -13.365 4.420 3.320 1.00 95.88 85 PHE A C 1
ATOM 688 O O . PHE A 1 85 ? -14.282 4.128 4.094 1.00 95.88 85 PHE A O 1
ATOM 695 N N . CYS A 1 86 ? -12.416 5.297 3.660 1.00 96.25 86 CYS A N 1
ATOM 696 C CA . CYS A 1 86 ? -12.369 5.955 4.966 1.00 96.25 86 CYS A CA 1
ATOM 697 C C . CYS A 1 86 ? -13.564 6.916 5.160 1.00 96.25 86 CYS A C 1
ATOM 699 O O . CYS A 1 86 ? -14.160 6.960 6.240 1.00 96.25 86 CYS A O 1
ATOM 701 N N . SER A 1 87 ? -13.990 7.620 4.108 1.00 94.81 87 SER A N 1
ATOM 702 C CA . SER A 1 87 ? -15.188 8.472 4.130 1.00 94.81 87 SER A CA 1
ATOM 703 C C . SER A 1 87 ? -16.474 7.668 4.329 1.00 94.81 87 SER A C 1
ATOM 705 O O . SER A 1 87 ? -17.274 7.994 5.205 1.00 94.81 87 SER A O 1
ATOM 707 N N . ALA A 1 88 ? -16.638 6.552 3.612 1.00 93.81 88 ALA A N 1
ATOM 708 C CA . ALA A 1 88 ? -17.787 5.665 3.794 1.00 93.81 88 ALA A CA 1
ATOM 709 C C . ALA A 1 88 ? -17.843 5.072 5.213 1.00 93.81 88 ALA A C 1
ATOM 711 O O . ALA A 1 88 ? -18.912 5.014 5.816 1.00 93.81 88 ALA A O 1
ATOM 712 N N . THR A 1 89 ? -16.688 4.698 5.776 1.00 94.00 89 THR A N 1
ATOM 713 C CA . THR A 1 89 ? -16.585 4.142 7.139 1.00 94.00 89 THR A CA 1
ATOM 714 C C . THR A 1 89 ? -17.023 5.141 8.214 1.00 94.00 89 THR A C 1
ATOM 716 O O . THR A 1 89 ? -17.580 4.746 9.234 1.00 94.00 89 THR A O 1
ATOM 719 N N . THR A 1 90 ? -16.792 6.435 7.988 1.00 92.44 90 THR A N 1
ATOM 720 C CA . THR A 1 90 ? -17.161 7.515 8.920 1.00 92.44 90 THR A CA 1
ATOM 721 C C . THR A 1 90 ? -18.554 8.094 8.654 1.00 92.44 90 THR A C 1
ATOM 723 O O . THR A 1 90 ? -19.020 8.938 9.414 1.00 92.44 90 THR A O 1
ATOM 726 N N . GLY A 1 91 ? -19.244 7.642 7.598 1.00 89.62 91 GLY A N 1
ATOM 727 C CA . GLY A 1 91 ? -20.556 8.162 7.199 1.00 89.62 91 GLY A CA 1
ATOM 728 C C . GLY A 1 91 ? -20.513 9.583 6.626 1.00 89.62 91 GLY A C 1
ATOM 729 O O . GLY A 1 91 ? -21.544 10.252 6.563 1.00 89.62 91 GLY A O 1
ATOM 730 N N . LEU A 1 92 ? -19.335 10.055 6.214 1.00 82.62 92 LEU A N 1
ATOM 731 C CA . LEU A 1 92 ? -19.126 11.400 5.685 1.00 82.62 92 LEU A CA 1
ATOM 732 C C . LEU A 1 92 ? -19.149 11.369 4.149 1.00 82.62 92 LEU A C 1
ATOM 734 O O . LEU A 1 92 ? -18.471 10.555 3.524 1.00 82.62 92 LEU A O 1
ATOM 738 N N . ASN A 1 93 ? -19.935 12.254 3.530 1.00 73.06 93 ASN A N 1
ATOM 739 C CA . ASN A 1 93 ? -20.106 12.322 2.076 1.00 73.06 93 ASN A CA 1
ATOM 740 C C . ASN A 1 93 ? -19.483 13.614 1.527 1.00 73.06 93 ASN A C 1
ATOM 742 O O . ASN A 1 93 ? -20.151 14.641 1.432 1.00 73.06 93 ASN A O 1
ATOM 746 N N . GLU A 1 94 ? -18.188 13.572 1.217 1.00 70.94 94 GLU A N 1
ATOM 747 C CA . GLU A 1 94 ? -17.388 14.771 0.904 1.00 70.94 94 GLU A CA 1
ATOM 748 C C . GLU A 1 94 ? -17.022 14.924 -0.575 1.00 70.94 94 GLU A C 1
ATOM 750 O O . GLU A 1 94 ? -16.245 15.798 -0.949 1.00 70.94 94 GLU A O 1
ATOM 755 N N . GLY A 1 95 ? -17.629 14.116 -1.445 1.00 75.69 95 GLY A N 1
ATOM 756 C CA . GLY A 1 95 ? -17.326 14.144 -2.871 1.00 75.69 95 GLY A CA 1
ATOM 757 C C . GLY A 1 95 ? -15.993 13.460 -3.212 1.00 75.69 95 GLY A C 1
ATOM 758 O O . GLY A 1 95 ? -15.488 12.647 -2.433 1.00 75.69 95 GLY A O 1
ATOM 759 N N . PRO A 1 96 ? -15.461 13.694 -4.424 1.00 83.56 96 PRO A N 1
ATOM 760 C CA . PRO A 1 96 ? -14.280 12.995 -4.915 1.00 83.56 96 PRO A CA 1
ATOM 761 C C . PRO A 1 96 ? -12.995 13.488 -4.240 1.00 83.56 96 PRO A C 1
ATOM 763 O O . PRO A 1 96 ? -12.866 14.659 -3.889 1.00 83.56 96 PRO A O 1
ATOM 766 N N . PHE A 1 97 ? -12.007 12.598 -4.135 1.00 86.19 97 PHE A N 1
ATOM 767 C CA . PHE A 1 97 ? -10.673 12.953 -3.659 1.00 86.19 97 PHE A CA 1
ATOM 768 C C . PHE A 1 97 ? -10.020 14.016 -4.559 1.00 86.19 97 PHE A C 1
ATOM 770 O O . PHE A 1 97 ? -9.995 13.874 -5.782 1.00 86.19 97 PHE A O 1
ATOM 777 N N . SER A 1 98 ? -9.460 15.065 -3.953 1.00 85.38 98 SER A N 1
ATOM 778 C CA . SER A 1 98 ? -8.873 16.215 -4.654 1.00 85.38 98 SER A CA 1
ATOM 779 C C . SER A 1 98 ? -7.360 16.362 -4.432 1.00 85.38 98 SER A C 1
ATOM 781 O O . SER A 1 98 ? -6.862 17.483 -4.333 1.00 85.38 98 SER A O 1
ATOM 783 N N . ASN A 1 99 ? -6.619 15.250 -4.332 1.00 84.62 99 ASN A N 1
ATOM 784 C CA . ASN A 1 99 ? -5.172 15.224 -4.041 1.00 84.62 99 ASN A CA 1
ATOM 785 C C . ASN A 1 99 ? -4.774 15.856 -2.690 1.00 84.62 99 ASN A C 1
ATOM 787 O O . ASN A 1 99 ? -3.631 16.276 -2.500 1.00 84.62 99 ASN A O 1
ATOM 791 N N . ASP A 1 100 ? -5.704 15.906 -1.734 1.00 89.38 100 ASP A N 1
ATOM 792 C CA . ASP A 1 100 ? -5.459 16.410 -0.384 1.00 89.38 100 ASP A CA 1
ATOM 793 C C . ASP A 1 100 ? -4.908 15.306 0.532 1.00 89.38 100 ASP A C 1
ATOM 795 O O . ASP A 1 100 ? -5.644 14.560 1.182 1.00 89.38 100 ASP A O 1
ATOM 799 N N . ASN A 1 101 ? -3.582 15.203 0.594 1.00 90.56 101 ASN A N 1
ATOM 800 C CA . ASN A 1 101 ? -2.904 14.226 1.445 1.00 90.56 101 ASN A CA 1
ATOM 801 C C . ASN A 1 101 ? -3.180 14.422 2.947 1.00 90.56 101 ASN A C 1
ATOM 803 O O . ASN A 1 101 ? -3.206 13.434 3.682 1.00 90.56 101 ASN A O 1
ATOM 807 N N . ILE A 1 102 ? -3.384 15.665 3.402 1.00 92.06 102 ILE A N 1
ATOM 808 C CA . ILE A 1 102 ? -3.682 15.975 4.810 1.00 92.06 102 ILE A CA 1
ATOM 809 C C . ILE A 1 102 ? -5.093 15.488 5.138 1.00 92.06 102 ILE A C 1
ATOM 811 O O . ILE A 1 102 ? -5.279 14.736 6.096 1.00 92.06 102 ILE A O 1
ATOM 815 N N . GLY A 1 103 ? -6.068 15.855 4.304 1.00 91.75 103 GLY A N 1
ATOM 816 C CA . GLY A 1 103 ? -7.453 15.418 4.437 1.00 91.75 103 GLY A CA 1
ATOM 817 C C . GLY A 1 103 ? -7.599 13.901 4.378 1.00 91.75 103 GLY A C 1
ATOM 818 O O . GLY A 1 103 ? -8.305 13.328 5.205 1.00 91.75 103 GLY A O 1
ATOM 819 N N . LEU A 1 104 ? -6.883 13.222 3.474 1.00 93.69 104 LEU A N 1
ATOM 820 C CA . LEU A 1 104 ? -6.893 11.757 3.398 1.00 93.69 104 LEU A CA 1
ATOM 821 C C . LEU A 1 104 ? -6.346 11.119 4.681 1.00 93.69 104 LEU A C 1
ATOM 823 O O . LEU A 1 104 ? -6.991 10.228 5.234 1.00 93.69 104 LEU A O 1
ATOM 827 N N . ALA A 1 105 ? -5.190 11.575 5.173 1.00 95.19 105 ALA A N 1
ATOM 828 C CA . ALA A 1 105 ? -4.603 11.044 6.401 1.00 95.19 105 ALA A CA 1
ATOM 829 C C . ALA A 1 105 ? -5.546 11.222 7.601 1.00 95.19 105 ALA A C 1
ATOM 831 O O . ALA A 1 105 ? -5.869 10.242 8.273 1.00 95.19 105 ALA A O 1
ATOM 832 N N . ALA A 1 106 ? -6.059 12.440 7.812 1.00 92.88 106 ALA A N 1
ATOM 833 C CA . ALA A 1 106 ? -7.015 12.732 8.879 1.00 92.88 106 ALA A CA 1
ATOM 834 C C . ALA A 1 106 ? -8.270 11.849 8.774 1.00 92.88 106 ALA A C 1
ATOM 836 O O . ALA A 1 106 ? -8.670 11.214 9.747 1.00 92.88 106 ALA A O 1
ATOM 837 N N . ARG A 1 107 ? -8.829 11.708 7.566 1.00 93.38 107 ARG A N 1
ATOM 838 C CA . ARG A 1 107 ? -10.019 10.884 7.322 1.00 93.38 107 ARG A CA 1
ATOM 839 C C . ARG A 1 107 ? -9.816 9.424 7.691 1.00 93.38 107 ARG A C 1
ATOM 841 O O . ARG A 1 107 ? -10.719 8.792 8.233 1.00 93.38 107 ARG A O 1
ATOM 848 N N . CYS A 1 108 ? -8.656 8.866 7.372 1.00 96.00 108 CYS A N 1
ATOM 849 C CA . CYS A 1 108 ? -8.378 7.476 7.701 1.00 96.00 108 CYS A CA 1
ATOM 850 C C . CYS A 1 108 ? -8.078 7.272 9.186 1.00 96.00 108 CYS A C 1
ATOM 852 O O . CYS A 1 108 ? -8.440 6.224 9.722 1.00 96.00 108 CYS A O 1
ATOM 854 N N . VAL A 1 109 ? -7.527 8.275 9.876 1.00 95.75 109 VAL A N 1
ATOM 855 C CA . VAL A 1 109 ? -7.450 8.262 11.343 1.00 95.75 109 VAL A CA 1
ATOM 856 C C . VAL A 1 109 ? -8.849 8.247 11.958 1.00 95.75 109 VAL A C 1
ATOM 858 O O . VAL A 1 109 ? -9.123 7.361 12.768 1.00 95.75 109 VAL A O 1
ATOM 861 N N . ASP A 1 110 ? -9.757 9.113 11.500 1.00 95.06 110 ASP A N 1
ATOM 862 C CA . ASP A 1 110 ? -11.159 9.133 11.951 1.00 95.06 110 ASP A CA 1
ATOM 863 C C . ASP A 1 110 ? -11.878 7.803 11.662 1.00 95.06 110 ASP A C 1
ATOM 865 O O . ASP A 1 110 ? -12.648 7.301 12.479 1.00 95.06 110 ASP A O 1
ATOM 869 N N . ALA A 1 111 ? -11.575 7.172 10.523 1.00 96.19 111 ALA A N 1
ATOM 870 C CA . ALA A 1 111 ? -12.074 5.845 10.160 1.00 96.19 111 ALA A CA 1
ATOM 871 C C . ALA A 1 111 ? -11.402 4.690 10.930 1.00 96.19 111 ALA A C 1
ATOM 873 O O . ALA A 1 111 ? -11.701 3.515 10.671 1.00 96.19 111 ALA A O 1
ATOM 874 N N . ASN A 1 112 ? -10.473 4.989 11.843 1.00 97.00 112 ASN A N 1
ATOM 875 C CA . ASN A 1 112 ? -9.664 4.028 12.585 1.00 97.00 112 ASN A CA 1
ATOM 876 C C . ASN A 1 112 ? -8.926 3.050 11.643 1.00 97.00 112 ASN A C 1
ATOM 878 O O . ASN A 1 112 ? -9.094 1.824 11.718 1.00 97.00 112 ASN A O 1
ATOM 882 N N . LYS A 1 113 ? -8.167 3.603 10.689 1.00 97.44 113 LYS A N 1
ATOM 883 C CA . LYS A 1 113 ? -7.349 2.889 9.696 1.00 97.44 113 LYS A CA 1
ATOM 884 C C . LYS A 1 113 ? -5.943 3.474 9.644 1.00 97.44 113 LYS A C 1
ATOM 886 O O . LYS A 1 113 ? -5.763 4.689 9.633 1.00 97.44 113 LYS A O 1
ATOM 891 N N . ASN A 1 114 ? -4.941 2.603 9.571 1.00 97.06 114 ASN A N 1
ATOM 892 C CA . ASN A 1 114 ? -3.561 3.022 9.355 1.00 97.06 114 ASN A CA 1
ATOM 893 C C . ASN A 1 114 ? -3.257 3.028 7.849 1.00 97.06 114 ASN A C 1
ATOM 895 O O . ASN A 1 114 ? -3.511 2.039 7.164 1.00 97.06 114 ASN A O 1
ATOM 899 N N . VAL A 1 115 ? -2.715 4.130 7.336 1.00 96.94 115 VAL A N 1
ATOM 900 C CA . VAL A 1 115 ? -2.354 4.312 5.921 1.00 96.94 115 VAL A CA 1
ATOM 901 C C . VAL A 1 115 ? -0.947 4.895 5.808 1.00 96.94 115 VAL A C 1
ATOM 903 O O . VAL A 1 115 ? -0.480 5.592 6.709 1.00 96.94 115 VAL A O 1
ATOM 906 N N . LEU A 1 116 ? -0.274 4.649 4.683 1.00 95.56 116 LEU A N 1
ATOM 907 C CA . LEU A 1 116 ? 1.003 5.289 4.371 1.00 95.56 116 LEU A CA 1
ATOM 908 C C . LEU A 1 116 ? 0.774 6.659 3.720 1.00 95.56 116 LEU A C 1
ATOM 910 O O . LEU A 1 116 ? 0.431 6.730 2.538 1.00 95.56 116 LEU A O 1
ATOM 914 N N . ARG A 1 117 ? 1.001 7.748 4.460 1.00 93.88 117 ARG A N 1
ATOM 915 C CA . ARG A 1 117 ? 0.826 9.132 3.978 1.00 93.88 117 ARG A CA 1
ATOM 916 C C . ARG A 1 117 ? 1.884 10.084 4.526 1.00 93.88 117 ARG A C 1
ATOM 918 O O . ARG A 1 117 ? 1.590 10.985 5.302 1.00 93.88 117 ARG A O 1
ATOM 925 N N . VAL A 1 118 ? 3.128 9.907 4.105 1.00 89.56 118 VAL A N 1
ATOM 926 C CA . VAL A 1 118 ? 4.222 10.813 4.489 1.00 89.56 118 VAL A CA 1
ATOM 927 C C . VAL A 1 118 ? 4.344 11.984 3.500 1.00 89.56 118 VAL A C 1
ATOM 929 O O . VAL A 1 118 ? 4.358 11.759 2.288 1.00 89.56 118 VAL A O 1
ATOM 932 N N . LEU A 1 119 ? 4.441 13.231 3.985 1.00 84.81 119 LEU A N 1
ATOM 933 C CA . LEU A 1 119 ? 4.815 14.379 3.147 1.00 84.81 119 LEU A CA 1
ATOM 934 C C . LEU A 1 119 ? 6.333 14.477 3.042 1.00 84.81 119 LEU A C 1
ATOM 936 O O . LEU A 1 119 ? 7.029 14.712 4.027 1.00 84.81 119 LEU A O 1
ATOM 940 N N . GLY A 1 120 ? 6.835 14.365 1.814 1.00 71.50 120 GLY A N 1
ATOM 941 C CA . GLY A 1 120 ? 8.269 14.336 1.554 1.00 71.50 120 GLY A CA 1
ATOM 942 C C . GLY A 1 120 ? 8.889 12.987 1.929 1.00 71.50 120 GLY A C 1
ATOM 943 O O . GLY A 1 120 ? 8.482 12.307 2.864 1.00 71.50 120 GLY A O 1
ATOM 944 N N . GLY A 1 121 ? 9.868 12.545 1.141 1.00 77.19 121 GLY A N 1
ATOM 945 C CA . GLY A 1 121 ? 10.605 11.311 1.429 1.00 77.19 121 GLY A CA 1
ATOM 946 C C . GLY A 1 121 ? 9.885 9.996 1.102 1.00 77.19 121 GLY A C 1
ATOM 947 O O . GLY A 1 121 ? 10.483 8.943 1.314 1.00 77.19 121 GLY A O 1
ATOM 948 N N . TRP A 1 122 ? 8.663 10.009 0.549 1.00 86.75 122 TRP A N 1
ATOM 949 C CA . TRP A 1 122 ? 8.048 8.784 0.025 1.00 86.75 122 TRP A CA 1
ATOM 950 C C . TRP A 1 122 ? 8.862 8.216 -1.145 1.00 86.75 122 TRP A C 1
ATOM 952 O O . TRP A 1 122 ? 9.241 8.923 -2.081 1.00 86.75 122 TRP A O 1
ATOM 962 N N . ASN A 1 123 ? 9.097 6.909 -1.100 1.00 87.25 123 ASN A N 1
ATOM 963 C CA . ASN A 1 123 ? 9.614 6.115 -2.204 1.00 87.25 123 ASN A CA 1
ATOM 964 C C . ASN A 1 123 ? 9.142 4.661 -2.055 1.00 87.25 123 ASN A C 1
ATOM 966 O O . ASN A 1 123 ? 8.548 4.286 -1.042 1.00 87.25 123 ASN A O 1
ATOM 970 N N . MET A 1 124 ? 9.446 3.817 -3.041 1.00 87.88 124 MET A N 1
ATOM 971 C CA . MET A 1 124 ? 9.050 2.408 -3.008 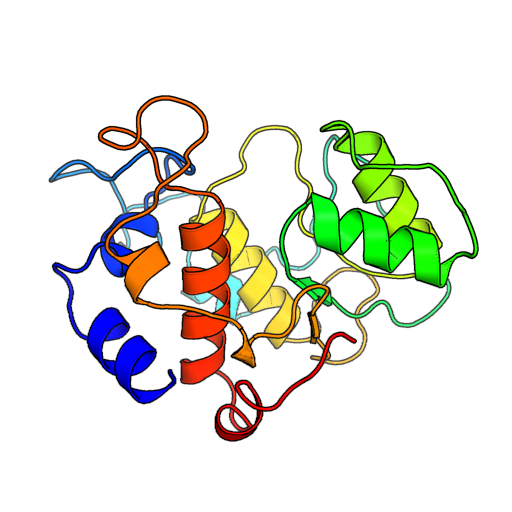1.00 87.88 124 MET A CA 1
ATOM 972 C C . MET A 1 124 ? 9.693 1.620 -1.856 1.00 87.88 124 MET A C 1
ATOM 974 O O . MET A 1 124 ? 9.117 0.634 -1.409 1.00 87.88 124 MET A O 1
ATOM 978 N N . CYS A 1 125 ? 10.835 2.055 -1.314 1.00 87.44 125 CYS A N 1
ATOM 979 C CA . CYS A 1 125 ? 11.438 1.422 -0.136 1.00 87.44 125 CYS A CA 1
ATOM 980 C C . CYS A 1 125 ? 10.699 1.781 1.152 1.00 87.44 125 CYS A C 1
ATOM 982 O O . CYS A 1 125 ? 10.494 0.913 1.994 1.00 87.44 125 CYS A O 1
ATOM 984 N N . VAL A 1 126 ? 10.253 3.031 1.289 1.00 89.94 126 VAL A N 1
ATOM 985 C CA . VAL A 1 126 ? 9.371 3.460 2.385 1.00 89.94 126 VAL A CA 1
ATOM 986 C C . VAL A 1 126 ? 8.042 2.713 2.313 1.00 89.94 126 VAL A C 1
ATOM 988 O O . VAL A 1 126 ? 7.548 2.259 3.342 1.00 89.94 126 VAL A O 1
ATOM 991 N N . ASN A 1 127 ? 7.511 2.512 1.104 1.00 91.44 127 ASN A N 1
ATOM 992 C CA . ASN A 1 127 ? 6.329 1.684 0.889 1.00 91.44 127 ASN A CA 1
ATOM 993 C C . ASN A 1 127 ? 6.552 0.238 1.364 1.00 91.44 127 ASN A C 1
ATOM 995 O O . ASN A 1 127 ? 5.824 -0.255 2.225 1.00 91.44 127 ASN A O 1
ATOM 999 N N . LEU A 1 128 ? 7.639 -0.399 0.914 1.00 90.62 128 LEU A N 1
ATOM 1000 C CA . LEU A 1 128 ? 7.997 -1.745 1.362 1.00 90.62 128 LEU A CA 1
ATOM 1001 C C . LEU A 1 128 ? 8.183 -1.829 2.879 1.00 90.62 128 LEU A C 1
ATOM 1003 O O . LEU A 1 128 ? 7.793 -2.824 3.487 1.00 90.62 128 LEU A O 1
ATOM 1007 N N . GLN A 1 129 ? 8.780 -0.808 3.498 1.00 91.81 129 GLN A N 1
ATOM 1008 C CA . GLN A 1 129 ? 8.961 -0.752 4.945 1.00 91.81 129 GLN A CA 1
ATOM 1009 C C . GLN A 1 129 ? 7.618 -0.732 5.665 1.00 91.81 129 GLN A C 1
ATOM 1011 O O . GLN A 1 129 ? 7.391 -1.575 6.531 1.00 91.81 129 GLN A O 1
ATOM 1016 N N . TRP A 1 130 ? 6.729 0.187 5.279 1.00 94.62 130 TRP A N 1
ATOM 1017 C CA . TRP A 1 130 ? 5.387 0.285 5.845 1.00 94.62 130 TRP A CA 1
ATOM 1018 C C . TRP A 1 130 ? 4.636 -1.038 5.690 1.00 94.62 130 TRP A C 1
ATOM 1020 O O . TRP A 1 130 ? 4.126 -1.574 6.670 1.00 94.62 130 TRP A O 1
ATOM 1030 N N . GLN A 1 131 ? 4.659 -1.628 4.492 1.00 95.44 131 GLN A N 1
ATOM 1031 C CA . GLN A 1 131 ? 3.998 -2.900 4.216 1.00 95.44 131 GLN A CA 1
ATOM 1032 C C . GLN A 1 131 ? 4.582 -4.045 5.056 1.00 95.44 131 GLN A C 1
ATOM 1034 O O . GLN A 1 131 ? 3.843 -4.851 5.616 1.00 95.44 131 GLN A O 1
ATOM 1039 N N . THR A 1 132 ? 5.906 -4.099 5.206 1.00 93.81 132 THR A N 1
ATOM 1040 C CA . THR A 1 132 ? 6.588 -5.100 6.044 1.00 93.81 132 THR A CA 1
ATOM 1041 C C . THR A 1 132 ? 6.199 -4.953 7.517 1.00 93.81 132 THR A C 1
ATOM 1043 O O . THR A 1 132 ? 6.041 -5.951 8.219 1.00 93.81 132 THR A O 1
ATOM 1046 N N . CYS A 1 133 ? 6.011 -3.724 7.995 1.00 95.38 133 CYS A N 1
ATOM 1047 C CA . CYS A 1 133 ? 5.524 -3.445 9.343 1.00 95.38 133 CYS A CA 1
ATOM 1048 C C . CYS A 1 133 ? 4.043 -3.810 9.520 1.00 95.38 133 CYS A C 1
ATOM 1050 O O . CYS A 1 133 ? 3.684 -4.405 10.539 1.00 95.38 133 CYS A O 1
ATOM 1052 N N . ALA A 1 134 ? 3.212 -3.532 8.511 1.00 96.81 134 ALA A N 1
ATOM 1053 C CA . ALA A 1 134 ? 1.798 -3.900 8.470 1.00 96.81 134 ALA A CA 1
ATOM 1054 C C . ALA A 1 134 ? 1.600 -5.416 8.590 1.00 96.81 134 ALA A C 1
ATOM 1056 O O . ALA A 1 134 ? 0.797 -5.890 9.393 1.00 96.81 134 ALA A O 1
ATOM 1057 N N . LEU A 1 135 ? 2.395 -6.174 7.833 1.00 95.38 135 LEU A N 1
ATOM 1058 C CA . LEU A 1 135 ? 2.410 -7.637 7.826 1.00 95.38 135 LEU A CA 1
ATOM 1059 C C . LEU A 1 135 ? 2.802 -8.255 9.170 1.00 95.38 135 LEU A C 1
ATOM 1061 O O . LEU A 1 135 ? 2.433 -9.387 9.461 1.00 95.38 135 LEU A O 1
ATOM 1065 N N . GLN A 1 136 ? 3.553 -7.522 9.989 1.00 94.44 136 GLN A N 1
ATOM 1066 C CA . GLN A 1 136 ? 3.937 -7.952 11.332 1.00 94.44 136 GLN A CA 1
ATOM 1067 C C . GLN A 1 136 ? 2.935 -7.508 12.405 1.00 94.44 136 GLN A C 1
ATOM 1069 O O . GLN A 1 136 ? 3.124 -7.848 13.571 1.00 94.44 136 GLN A O 1
ATOM 1074 N N . GLY A 1 137 ? 1.907 -6.726 12.052 1.00 95.81 137 GLY A N 1
ATOM 1075 C CA . GLY A 1 137 ? 0.999 -6.129 13.029 1.00 95.81 137 GLY A CA 1
ATOM 1076 C C . GLY A 1 137 ? 1.653 -5.031 13.873 1.00 95.81 137 GLY A C 1
ATOM 1077 O O . GLY A 1 137 ? 1.247 -4.833 15.011 1.00 95.81 137 GLY A O 1
ATOM 1078 N N . ARG A 1 138 ? 2.711 -4.379 13.368 1.00 95.94 138 ARG A N 1
ATOM 1079 C CA . ARG A 1 138 ? 3.583 -3.478 14.149 1.00 95.94 138 ARG A CA 1
ATOM 1080 C C . ARG A 1 138 ? 3.415 -1.997 13.825 1.00 95.94 138 ARG A C 1
ATOM 1082 O O . ARG A 1 138 ? 4.189 -1.187 14.330 1.00 95.94 138 ARG A O 1
ATOM 1089 N N . LEU A 1 139 ? 2.466 -1.632 12.967 1.00 96.31 139 LEU A N 1
ATOM 1090 C CA . LEU A 1 139 ? 2.165 -0.221 12.741 1.00 96.31 139 LEU A CA 1
ATOM 1091 C C . LEU A 1 139 ? 1.550 0.407 14.007 1.00 96.31 139 LEU A C 1
ATOM 1093 O O . LEU A 1 139 ? 0.892 -0.294 14.780 1.00 96.31 139 LEU A O 1
ATOM 1097 N N . PRO A 1 140 ? 1.689 1.727 14.222 1.00 95.62 140 PRO A N 1
ATOM 1098 C CA . PRO A 1 140 ? 1.005 2.418 15.308 1.00 95.62 140 PRO A CA 1
ATOM 1099 C C . PRO A 1 140 ? -0.506 2.150 15.282 1.00 95.62 140 PRO A C 1
ATOM 1101 O O . PRO A 1 140 ? -1.152 2.297 14.244 1.00 95.62 140 PRO A O 1
ATOM 1104 N N . GLY A 1 141 ? -1.054 1.737 16.427 1.00 95.00 141 GLY A N 1
ATOM 1105 C CA . GLY A 1 141 ? -2.466 1.370 16.586 1.00 95.00 141 GLY A CA 1
ATOM 1106 C C . GLY A 1 141 ? -2.854 -0.003 16.035 1.00 95.00 141 GLY A C 1
ATOM 1107 O O . GLY A 1 141 ? -3.962 -0.463 16.302 1.00 95.00 141 GLY A O 1
ATOM 1108 N N . GLN A 1 142 ? -1.974 -0.686 15.306 1.00 95.31 142 GLN A N 1
ATOM 1109 C CA . GLN A 1 142 ? -2.233 -2.033 14.816 1.00 95.31 142 GLN A CA 1
ATOM 1110 C C . GLN A 1 142 ? -1.964 -3.047 15.938 1.00 95.31 142 GLN A C 1
ATOM 1112 O O . GLN A 1 142 ? -0.952 -2.966 16.628 1.00 95.31 142 GLN A O 1
ATOM 1117 N N . VAL A 1 143 ? -2.888 -3.989 16.147 1.00 88.12 143 VAL A N 1
ATOM 1118 C CA . VAL A 1 143 ? -2.772 -5.018 17.206 1.00 88.12 143 VAL A CA 1
ATOM 1119 C C . VAL A 1 143 ? -2.542 -6.415 16.625 1.00 88.12 143 VAL A C 1
ATOM 1121 O O . VAL A 1 143 ? -1.927 -7.268 17.258 1.00 88.12 143 VAL A O 1
ATOM 1124 N N . ASN A 1 144 ? -2.977 -6.638 15.386 1.00 91.50 144 ASN A N 1
ATOM 1125 C CA . ASN A 1 144 ? -2.840 -7.903 14.670 1.00 91.50 144 ASN A CA 1
ATOM 1126 C C . ASN A 1 144 ? -2.431 -7.619 13.218 1.00 91.50 144 ASN A C 1
ATOM 1128 O O . ASN A 1 144 ? -2.701 -6.521 12.723 1.00 91.50 144 ASN A O 1
ATOM 1132 N N . PRO A 1 145 ? -1.824 -8.588 12.507 1.00 94.38 145 PRO A N 1
ATOM 1133 C CA . PRO A 1 145 ? -1.360 -8.434 11.123 1.00 94.38 145 PRO A CA 1
ATOM 1134 C C . PRO A 1 145 ? -2.516 -8.409 10.102 1.00 94.38 145 PRO A C 1
ATOM 1136 O O . PRO A 1 145 ? -2.457 -9.022 9.041 1.00 94.38 145 PRO A O 1
ATOM 1139 N N . THR A 1 146 ? -3.605 -7.718 10.433 1.00 94.75 146 THR A N 1
ATOM 1140 C CA . THR A 1 146 ? -4.754 -7.500 9.562 1.00 94.75 146 THR A CA 1
ATOM 1141 C C . THR A 1 146 ? -4.461 -6.341 8.621 1.00 94.75 146 THR A C 1
ATOM 1143 O O . THR A 1 146 ? -4.126 -5.236 9.062 1.00 94.75 146 THR A O 1
ATOM 1146 N N . MET A 1 147 ? -4.634 -6.603 7.330 1.00 96.00 147 MET A N 1
ATOM 1147 C CA . MET A 1 147 ? -4.594 -5.610 6.268 1.00 96.00 147 MET A CA 1
ATOM 1148 C C . MET A 1 147 ? -5.921 -5.654 5.519 1.00 96.00 147 MET A C 1
ATOM 1150 O O . MET A 1 147 ? -6.393 -6.734 5.173 1.00 96.00 147 MET A O 1
ATOM 1154 N N . LEU A 1 148 ? -6.496 -4.483 5.294 1.00 97.19 148 LEU A N 1
ATOM 1155 C CA . LEU A 1 148 ? -7.697 -4.272 4.504 1.00 97.19 148 LEU A CA 1
ATOM 1156 C C . LEU A 1 148 ? -7.317 -3.693 3.145 1.00 97.19 148 LEU A C 1
ATOM 1158 O O . LEU A 1 148 ? -6.252 -3.079 2.990 1.00 97.19 148 LEU A O 1
ATOM 1162 N N . PHE A 1 149 ? -8.215 -3.828 2.177 1.00 97.56 149 PHE A N 1
ATOM 1163 C CA . PHE A 1 149 ? -8.022 -3.258 0.849 1.00 97.56 149 PHE A CA 1
ATOM 1164 C C . PHE A 1 149 ? -9.171 -2.331 0.470 1.00 97.56 149 PHE A C 1
ATOM 1166 O O . PHE A 1 149 ? -10.330 -2.733 0.483 1.00 97.56 149 PHE A O 1
ATOM 1173 N N . SER A 1 150 ? -8.858 -1.098 0.069 1.00 96.44 150 SER A N 1
ATOM 1174 C CA . SER A 1 150 ? -9.853 -0.157 -0.462 1.00 96.44 150 SER A CA 1
ATOM 1175 C C . SER A 1 150 ? -10.198 -0.415 -1.933 1.00 96.44 150 SER A C 1
ATOM 1177 O O . SER A 1 150 ? -11.177 0.117 -2.450 1.00 96.44 150 SER A O 1
ATOM 1179 N N . ILE A 1 151 ? -9.402 -1.241 -2.611 1.00 94.94 151 ILE A N 1
ATOM 1180 C CA . ILE A 1 151 ? -9.653 -1.786 -3.946 1.00 94.94 151 ILE A CA 1
ATOM 1181 C C . ILE A 1 151 ? -9.412 -3.296 -3.901 1.00 94.94 151 ILE A C 1
ATOM 1183 O O . ILE A 1 151 ? -8.428 -3.751 -3.330 1.00 94.94 151 ILE A O 1
ATOM 1187 N N . ALA A 1 152 ? -10.305 -4.090 -4.486 1.00 95.50 152 ALA A N 1
ATOM 1188 C CA . ALA A 1 152 ? -10.215 -5.542 -4.393 1.00 95.50 152 ALA A CA 1
ATOM 1189 C C . ALA A 1 152 ? -8.995 -6.082 -5.180 1.00 95.50 152 ALA A C 1
ATOM 1191 O O . ALA A 1 152 ? -8.919 -5.869 -6.392 1.00 95.50 152 ALA A O 1
ATOM 1192 N N . PRO A 1 153 ? -8.075 -6.862 -4.578 1.00 93.94 153 PRO A N 1
ATOM 1193 C CA . PRO A 1 153 ? -6.876 -7.343 -5.278 1.00 93.94 153 PRO A CA 1
ATOM 1194 C C . PRO A 1 153 ? -7.173 -8.224 -6.503 1.00 93.94 153 PRO A C 1
ATOM 1196 O O . PRO A 1 153 ? -6.346 -8.361 -7.408 1.00 93.94 153 PRO A O 1
ATOM 1199 N N . LYS A 1 154 ? -8.369 -8.826 -6.562 1.00 92.31 154 LYS A N 1
ATOM 1200 C CA . LYS A 1 154 ? -8.838 -9.613 -7.712 1.00 92.31 154 LYS A CA 1
ATOM 1201 C C . LYS A 1 154 ? -9.020 -8.795 -8.993 1.00 92.31 154 LYS A C 1
ATOM 1203 O O . LYS A 1 154 ? -9.033 -9.381 -10.072 1.00 92.31 154 LYS A O 1
ATOM 1208 N N . THR A 1 155 ? -9.124 -7.468 -8.900 1.00 90.88 155 THR A N 1
ATOM 1209 C CA . THR A 1 155 ? -9.286 -6.579 -10.064 1.00 90.88 155 THR A CA 1
ATOM 1210 C C . THR A 1 155 ? -7.959 -6.191 -10.711 1.00 90.88 155 THR A C 1
ATOM 1212 O O . THR A 1 155 ? -7.947 -5.420 -11.668 1.00 90.88 155 THR A O 1
ATOM 1215 N N . LEU A 1 156 ? -6.831 -6.691 -10.200 1.00 87.75 156 LEU A N 1
ATOM 1216 C CA . LEU A 1 156 ? -5.521 -6.415 -10.770 1.00 87.75 156 LEU A CA 1
ATOM 1217 C C . LEU A 1 156 ? -5.366 -6.999 -12.177 1.00 87.75 156 LEU A C 1
ATOM 1219 O O . LEU A 1 156 ? -5.359 -8.220 -12.368 1.00 87.75 156 LEU A O 1
ATOM 1223 N N . ASP A 1 157 ? -5.125 -6.113 -13.141 1.00 87.62 157 ASP A N 1
ATOM 1224 C CA . ASP A 1 157 ? -4.839 -6.463 -14.527 1.00 87.62 157 ASP A CA 1
ATOM 1225 C C . ASP A 1 157 ? -3.352 -6.267 -14.868 1.00 87.62 157 ASP A C 1
ATOM 1227 O O . ASP A 1 157 ? -2.813 -5.159 -14.839 1.00 87.62 157 ASP A O 1
ATOM 1231 N N . VAL A 1 158 ? -2.678 -7.366 -15.222 1.00 85.25 158 VAL A N 1
ATOM 1232 C CA . VAL A 1 158 ? -1.270 -7.339 -15.654 1.00 85.25 158 VAL A CA 1
ATOM 1233 C C . VAL A 1 158 ? -1.080 -6.575 -16.963 1.00 85.25 158 VAL A C 1
ATOM 1235 O O . VAL A 1 158 ? -0.022 -5.981 -17.146 1.00 85.25 158 VAL A O 1
ATOM 1238 N N . GLY A 1 159 ? -2.080 -6.539 -17.847 1.00 86.94 159 GLY A N 1
ATOM 1239 C CA . GLY A 1 159 ? -2.001 -5.755 -19.078 1.00 86.94 159 GLY A CA 1
ATOM 1240 C C . GLY A 1 159 ? -1.779 -4.268 -18.790 1.00 86.94 159 GLY A C 1
ATOM 1241 O O . GLY A 1 159 ? -0.952 -3.637 -19.447 1.00 86.94 159 GLY A O 1
ATOM 1242 N N . ILE A 1 160 ? -2.435 -3.743 -17.747 1.00 87.31 160 ILE A N 1
ATOM 1243 C CA . ILE A 1 160 ? -2.259 -2.362 -17.271 1.00 87.31 160 ILE A CA 1
ATOM 1244 C C . ILE A 1 160 ? -0.874 -2.172 -16.641 1.00 87.31 160 ILE A C 1
ATOM 1246 O O . ILE A 1 160 ? -0.229 -1.156 -16.878 1.00 87.31 160 ILE A O 1
ATOM 1250 N N . PHE A 1 161 ? -0.380 -3.144 -15.870 1.00 87.44 161 PHE A N 1
ATOM 1251 C CA . PHE A 1 161 ? 0.963 -3.071 -15.284 1.00 87.44 161 PHE A CA 1
ATOM 1252 C C . PHE A 1 161 ? 2.072 -3.030 -16.348 1.00 87.44 161 PHE A C 1
ATOM 1254 O O . PHE A 1 161 ? 3.027 -2.254 -16.251 1.00 87.44 161 PHE A O 1
ATOM 1261 N N . GLU A 1 162 ? 1.964 -3.872 -17.375 1.00 86.38 162 GLU A N 1
ATOM 1262 C CA . GLU A 1 162 ? 2.935 -3.933 -18.468 1.00 86.38 162 GLU A CA 1
ATOM 1263 C C . GLU A 1 162 ? 2.843 -2.690 -19.361 1.00 86.38 162 GLU A C 1
ATOM 1265 O O . GLU A 1 162 ? 3.876 -2.143 -19.754 1.00 86.38 162 GLU A O 1
ATOM 1270 N N . ASN A 1 163 ? 1.623 -2.198 -19.600 1.00 85.94 163 ASN A N 1
ATOM 1271 C CA . ASN A 1 163 ? 1.332 -1.076 -20.489 1.00 85.94 163 ASN A CA 1
ATOM 1272 C C . ASN A 1 163 ? 0.409 -0.047 -19.808 1.00 85.94 163 ASN A C 1
ATOM 1274 O O . ASN A 1 163 ? -0.775 0.043 -20.149 1.00 85.94 163 ASN A O 1
ATOM 1278 N N . PRO A 1 164 ? 0.919 0.746 -18.847 1.00 85.19 164 PRO A N 1
ATOM 1279 C CA . PRO A 1 164 ? 0.094 1.726 -18.154 1.00 85.19 164 PRO A CA 1
ATOM 1280 C C . PRO A 1 164 ? -0.336 2.832 -19.119 1.00 85.19 164 PRO A C 1
ATOM 1282 O O . PRO A 1 164 ? 0.497 3.421 -19.808 1.00 85.19 164 PRO A O 1
ATOM 1285 N N . GLN A 1 165 ? -1.636 3.130 -19.149 1.00 77.56 165 GLN A N 1
ATOM 1286 C CA . GLN A 1 165 ? -2.189 4.189 -20.003 1.00 77.56 165 GLN A CA 1
ATOM 1287 C C . GLN A 1 165 ? -2.070 5.585 -19.382 1.00 77.56 165 GLN A C 1
ATOM 1289 O O . GLN A 1 165 ? -2.053 6.578 -20.105 1.00 77.56 165 GLN A O 1
ATOM 1294 N N . TYR A 1 166 ? -1.952 5.657 -18.055 1.00 80.94 166 TYR A N 1
ATOM 1295 C CA . TYR A 1 166 ? -1.903 6.906 -17.306 1.00 80.94 166 TYR A CA 1
ATOM 1296 C C . TYR A 1 166 ? -0.775 6.865 -16.281 1.00 80.94 166 TYR A C 1
ATOM 1298 O O . TYR A 1 166 ? -0.620 5.899 -15.536 1.00 80.94 166 TYR A O 1
ATOM 1306 N N . CYS A 1 167 ? 0.004 7.936 -16.231 1.00 79.06 167 CYS A N 1
ATOM 1307 C CA . CYS A 1 167 ? 1.017 8.171 -15.216 1.00 79.06 167 CYS A CA 1
ATOM 1308 C C . CYS A 1 167 ? 1.035 9.666 -14.889 1.00 79.06 167 CYS A C 1
ATOM 1310 O O . CYS A 1 167 ? 0.704 10.508 -15.725 1.00 79.06 167 CYS A O 1
ATOM 1312 N N . VAL A 1 168 ? 1.440 10.003 -13.669 1.00 70.62 168 VAL A N 1
ATOM 1313 C CA . VAL A 1 168 ? 1.712 11.393 -13.299 1.00 70.62 168 VAL A CA 1
ATOM 1314 C C . VAL A 1 168 ? 3.031 11.794 -13.963 1.00 70.62 168 VAL A C 1
ATOM 1316 O O . VAL A 1 168 ? 4.098 11.320 -13.570 1.00 70.62 168 VAL A O 1
ATOM 1319 N N . GLY A 1 169 ? 2.947 12.635 -14.996 1.00 77.62 169 GLY A N 1
ATOM 1320 C CA . GLY A 1 169 ? 4.093 13.094 -15.783 1.00 77.62 169 GLY A CA 1
ATOM 1321 C C . GLY A 1 169 ? 4.397 12.202 -16.991 1.00 77.62 169 GLY A C 1
ATOM 1322 O O . GLY A 1 169 ? 3.512 11.872 -17.776 1.00 77.62 169 GLY A O 1
ATOM 1323 N N . ASN A 1 170 ? 5.671 11.850 -17.179 1.00 80.88 170 ASN A N 1
ATOM 1324 C CA . ASN A 1 170 ? 6.144 11.078 -18.329 1.00 80.88 170 ASN A CA 1
ATOM 1325 C C . ASN A 1 170 ? 6.286 9.584 -17.993 1.00 80.88 170 ASN A C 1
ATOM 1327 O O . ASN A 1 170 ? 7.144 9.200 -17.200 1.00 80.88 170 ASN A O 1
ATOM 1331 N N . CYS A 1 171 ? 5.527 8.712 -18.666 1.00 81.50 171 CYS A N 1
ATOM 1332 C CA . CYS A 1 171 ? 5.519 7.268 -18.376 1.00 81.50 171 CYS A CA 1
ATOM 1333 C C . CYS A 1 171 ? 6.829 6.558 -18.757 1.00 81.50 171 CYS A C 1
ATOM 1335 O O . CYS A 1 171 ? 7.044 5.403 -18.374 1.00 81.50 171 CYS A O 1
ATOM 1337 N N . ARG A 1 172 ? 7.708 7.231 -19.514 1.00 80.56 172 ARG A N 1
ATOM 1338 C CA . ARG A 1 172 ? 9.068 6.758 -19.814 1.00 80.56 172 ARG A CA 1
ATOM 1339 C C . ARG A 1 172 ? 10.037 6.992 -18.660 1.00 80.56 172 ARG A C 1
ATOM 1341 O O . ARG A 1 172 ? 11.016 6.263 -18.552 1.00 80.56 172 ARG A O 1
ATOM 1348 N N . GLU A 1 173 ? 9.759 7.975 -17.811 1.00 84.31 173 GLU A N 1
ATOM 1349 C CA . GLU A 1 173 ? 10.624 8.399 -16.702 1.00 84.31 173 GLU A CA 1
ATOM 1350 C C . GLU A 1 173 ? 10.039 8.025 -15.335 1.00 84.31 173 GLU A C 1
ATOM 1352 O O . GLU A 1 173 ? 10.788 7.869 -14.375 1.00 84.31 173 GLU A O 1
ATOM 1357 N N . HIS A 1 174 ? 8.724 7.799 -15.259 1.00 87.69 174 HIS A N 1
ATOM 1358 C CA . HIS A 1 174 ? 7.991 7.513 -14.027 1.00 87.69 174 HIS A CA 1
ATOM 1359 C C . HIS A 1 174 ? 7.204 6.204 -14.084 1.00 87.69 174 HIS A C 1
ATOM 1361 O O . HIS A 1 174 ? 6.894 5.673 -15.160 1.00 87.69 174 HIS A O 1
ATOM 1367 N N . TYR A 1 175 ? 6.893 5.682 -12.901 1.00 88.62 175 TYR A N 1
ATOM 1368 C CA . TYR A 1 175 ? 5.911 4.618 -12.725 1.00 88.62 175 TYR A CA 1
ATOM 1369 C C . TYR A 1 175 ? 4.488 5.185 -12.738 1.00 88.62 175 TYR A C 1
ATOM 1371 O O . TYR A 1 175 ? 4.277 6.381 -12.563 1.00 88.62 175 TYR A O 1
ATOM 1379 N N . ALA A 1 176 ? 3.508 4.328 -12.996 1.00 89.69 176 ALA A N 1
ATOM 1380 C CA . ALA A 1 176 ? 2.096 4.644 -12.845 1.00 89.69 176 ALA A CA 1
ATOM 1381 C C . ALA A 1 176 ? 1.611 4.289 -11.435 1.00 89.69 176 ALA A C 1
ATOM 1383 O O . ALA A 1 176 ? 2.179 3.419 -10.775 1.00 89.69 176 ALA A O 1
ATOM 1384 N N . VAL A 1 177 ? 0.510 4.906 -10.995 1.00 86.06 177 VAL A N 1
ATOM 1385 C CA . VAL A 1 177 ? -0.087 4.626 -9.675 1.00 86.06 177 VAL A CA 1
ATOM 1386 C C . VAL A 1 177 ? -0.492 3.152 -9.601 1.00 86.06 177 VAL A C 1
ATOM 1388 O O . VAL A 1 177 ? -0.208 2.468 -8.619 1.00 86.06 177 VAL A O 1
ATOM 1391 N N . SER A 1 178 ? -1.048 2.631 -10.700 1.00 87.50 178 SER A N 1
ATOM 1392 C CA . SER A 1 178 ? -1.385 1.216 -10.859 1.00 87.50 178 SER A CA 1
ATOM 1393 C C . SER A 1 178 ? -0.198 0.289 -10.632 1.00 87.50 178 SER A C 1
ATOM 1395 O O . SER A 1 178 ? -0.385 -0.805 -10.112 1.00 87.50 178 SER A O 1
ATOM 1397 N N . ASP A 1 179 ? 1.016 0.714 -10.991 1.00 91.00 179 ASP A N 1
ATOM 1398 C CA . ASP A 1 179 ? 2.211 -0.106 -10.818 1.00 91.00 179 ASP A CA 1
ATOM 1399 C C . ASP A 1 179 ? 2.547 -0.307 -9.342 1.00 91.00 179 ASP A C 1
ATOM 1401 O O . ASP A 1 179 ? 2.966 -1.396 -8.952 1.00 91.00 179 ASP A O 1
ATOM 1405 N N . VAL A 1 180 ? 2.359 0.737 -8.528 1.00 90.19 180 VAL A N 1
ATOM 1406 C CA . VAL A 1 180 ? 2.669 0.729 -7.093 1.00 90.19 180 VAL A CA 1
ATOM 1407 C C . VAL A 1 180 ? 1.779 -0.278 -6.377 1.00 90.19 180 VAL A C 1
ATOM 1409 O O . VAL A 1 180 ? 2.291 -1.190 -5.732 1.00 90.19 180 VAL A O 1
ATOM 1412 N N . TYR A 1 181 ? 0.465 -0.185 -6.580 1.00 91.81 181 TYR A N 1
ATOM 1413 C CA . TYR A 1 181 ? -0.486 -1.122 -5.981 1.00 91.81 181 TYR A CA 1
ATOM 1414 C C . TYR A 1 181 ? -0.280 -2.558 -6.484 1.00 91.81 181 TYR A C 1
ATOM 1416 O O . TYR A 1 181 ? -0.345 -3.517 -5.713 1.00 91.81 181 TYR A O 1
ATOM 1424 N N . PHE A 1 182 ? 0.060 -2.731 -7.768 1.00 91.56 182 PHE A N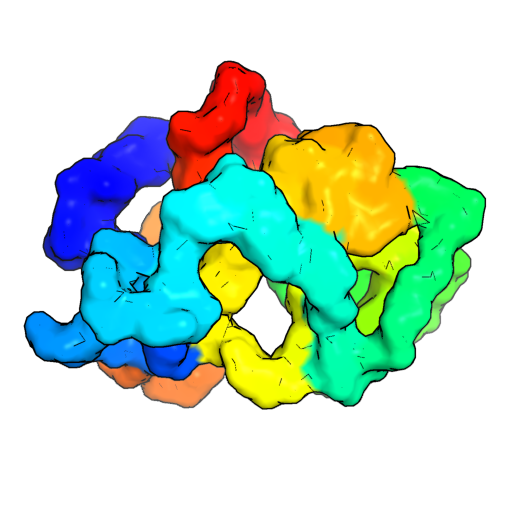 1
ATOM 1425 C CA . PHE A 1 182 ? 0.434 -4.047 -8.289 1.00 91.56 182 PHE A CA 1
ATOM 1426 C C . PHE A 1 182 ? 1.647 -4.619 -7.550 1.00 91.56 182 PHE A C 1
ATOM 1428 O O . PHE A 1 182 ? 1.673 -5.805 -7.207 1.00 91.56 182 PHE A O 1
ATOM 1435 N N . ALA A 1 183 ? 2.655 -3.778 -7.300 1.00 91.75 183 ALA A N 1
ATOM 1436 C CA . ALA A 1 183 ? 3.862 -4.185 -6.606 1.00 91.75 183 ALA A CA 1
ATOM 1437 C C . ALA A 1 183 ? 3.567 -4.607 -5.158 1.00 91.75 183 ALA A C 1
ATOM 1439 O O . ALA A 1 183 ? 4.005 -5.680 -4.739 1.00 91.75 183 ALA A O 1
ATOM 1440 N N . GLU A 1 184 ? 2.770 -3.816 -4.438 1.00 93.44 184 GLU A N 1
ATOM 1441 C CA . GLU A 1 184 ? 2.309 -4.110 -3.077 1.00 93.44 184 GLU A CA 1
ATOM 1442 C C . GLU A 1 184 ? 1.599 -5.469 -3.009 1.00 93.44 184 GLU A C 1
ATOM 1444 O O . GLU A 1 184 ? 2.010 -6.343 -2.244 1.00 93.44 184 GLU A O 1
ATOM 1449 N N . VAL A 1 185 ? 0.575 -5.701 -3.834 1.00 94.38 185 VAL A N 1
ATOM 1450 C CA . VAL A 1 185 ? -0.188 -6.961 -3.807 1.00 94.38 185 VAL A CA 1
ATOM 1451 C C . VAL A 1 185 ? 0.687 -8.156 -4.190 1.00 94.38 185 VAL A C 1
ATOM 1453 O O . VAL A 1 185 ? 0.576 -9.228 -3.590 1.00 94.38 185 VAL A O 1
ATOM 1456 N N . CYS A 1 186 ? 1.597 -8.003 -5.155 1.00 92.44 186 CYS A N 1
ATOM 1457 C CA . CYS A 1 186 ? 2.499 -9.094 -5.512 1.00 92.44 186 CYS A CA 1
ATOM 1458 C C . CYS A 1 186 ? 3.480 -9.450 -4.386 1.00 92.44 186 CYS A C 1
ATOM 1460 O O . CYS A 1 186 ? 3.758 -10.639 -4.213 1.00 92.44 186 CYS A O 1
ATOM 1462 N N . VAL A 1 187 ? 3.950 -8.481 -3.590 1.00 91.50 187 VAL A N 1
ATOM 1463 C CA . VAL A 1 187 ? 4.735 -8.773 -2.376 1.00 91.50 187 VAL A CA 1
ATOM 1464 C C . VAL A 1 187 ? 3.915 -9.621 -1.405 1.00 91.50 187 VAL A C 1
ATOM 1466 O O . VAL A 1 187 ? 4.387 -10.682 -0.997 1.00 91.50 187 VAL A O 1
ATOM 1469 N N . LEU A 1 188 ? 2.666 -9.232 -1.113 1.00 93.69 188 LEU A N 1
ATOM 1470 C CA . LEU A 1 188 ? 1.767 -10.002 -0.234 1.00 93.69 188 LEU A CA 1
ATOM 1471 C C . LEU A 1 188 ? 1.572 -11.437 -0.734 1.00 93.69 188 LEU A C 1
ATOM 1473 O O . LEU A 1 188 ? 1.636 -12.387 0.043 1.00 93.69 188 LEU A O 1
ATOM 1477 N N . SER A 1 189 ? 1.427 -11.615 -2.050 1.00 93.44 189 SER A N 1
ATOM 1478 C CA . SER A 1 189 ? 1.258 -12.939 -2.660 1.00 93.44 189 SER A CA 1
ATOM 1479 C C . SER A 1 189 ? 2.454 -13.883 -2.461 1.00 93.44 189 SER A C 1
ATOM 1481 O O . SER A 1 189 ? 2.332 -15.081 -2.715 1.00 93.44 189 SER A O 1
ATOM 1483 N N . HIS A 1 190 ? 3.601 -13.367 -2.014 1.00 89.75 190 HIS A N 1
ATOM 1484 C CA . HIS A 1 190 ? 4.795 -14.154 -1.721 1.00 89.75 190 HIS A CA 1
ATOM 1485 C C . HIS A 1 190 ? 5.093 -14.344 -0.250 1.00 89.75 190 HIS A C 1
ATOM 1487 O O . HIS A 1 190 ? 5.627 -15.390 0.110 1.00 89.75 190 HIS A O 1
ATOM 1493 N N . VAL A 1 191 ? 4.780 -13.352 0.574 1.00 89.62 191 VAL A N 1
ATOM 1494 C CA . VAL A 1 191 ? 5.174 -13.362 1.986 1.00 89.62 191 VAL A CA 1
ATOM 1495 C C . VAL A 1 191 ? 4.056 -13.830 2.913 1.00 89.62 191 VAL A C 1
ATOM 1497 O O . VAL A 1 191 ? 4.346 -14.240 4.030 1.00 89.62 191 VAL A O 1
ATOM 1500 N N . CYS A 1 192 ? 2.796 -13.802 2.468 1.00 91.25 192 CYS A N 1
ATOM 1501 C CA . CYS A 1 192 ? 1.663 -14.259 3.269 1.00 91.25 192 CYS A CA 1
ATOM 1502 C C . CYS A 1 192 ? 1.435 -15.774 3.131 1.00 91.25 192 CYS A C 1
ATOM 1504 O O . CYS A 1 192 ? 1.467 -16.342 2.030 1.00 91.25 192 CYS A O 1
ATOM 1506 N N . ASP A 1 193 ? 1.112 -16.429 4.246 1.00 91.38 193 ASP A N 1
ATOM 1507 C CA . ASP A 1 193 ? 0.756 -17.853 4.260 1.00 91.38 193 ASP A CA 1
ATOM 1508 C C . ASP A 1 193 ? -0.602 -18.106 3.593 1.00 91.38 193 ASP A C 1
ATOM 1510 O O . ASP A 1 193 ? -0.742 -19.034 2.795 1.00 91.38 193 ASP A O 1
ATOM 1514 N N . ASN A 1 194 ? -1.572 -17.211 3.801 1.00 91.81 194 ASN A N 1
ATOM 1515 C CA . ASN A 1 194 ? -2.896 -17.236 3.169 1.00 91.81 194 ASN A CA 1
ATOM 1516 C C . ASN A 1 194 ? -2.927 -16.571 1.775 1.00 91.81 194 ASN A C 1
ATOM 1518 O O . ASN A 1 194 ? -3.979 -16.167 1.283 1.00 91.81 194 ASN A O 1
ATOM 1522 N N . ARG A 1 195 ? -1.781 -16.483 1.086 1.00 91.56 195 ARG A N 1
ATOM 1523 C CA . ARG A 1 195 ? -1.643 -15.877 -0.258 1.00 91.56 195 ARG A CA 1
ATOM 1524 C C . ARG A 1 195 ? -2.619 -16.399 -1.321 1.00 91.56 195 ARG A C 1
ATOM 1526 O O . ARG A 1 195 ? -2.839 -15.717 -2.321 1.00 91.56 195 ARG A O 1
ATOM 1533 N N . ALA A 1 196 ? -3.164 -17.605 -1.148 1.00 88.69 196 ALA A N 1
ATOM 1534 C CA . ALA A 1 196 ? -4.144 -18.184 -2.066 1.00 88.69 196 ALA A CA 1
ATOM 1535 C C . ALA A 1 196 ? -5.471 -17.404 -2.069 1.00 88.69 196 ALA A C 1
ATOM 1537 O O . ALA A 1 196 ? -6.115 -17.302 -3.111 1.00 88.69 196 ALA A O 1
ATOM 1538 N N . GLU A 1 197 ? -5.840 -16.810 -0.933 1.00 91.69 197 GLU A N 1
ATOM 1539 C CA . GLU A 1 197 ? -7.092 -16.068 -0.755 1.00 91.69 197 GLU A CA 1
ATOM 1540 C C . GLU A 1 197 ? -7.015 -14.654 -1.331 1.00 91.69 197 GLU A C 1
ATOM 1542 O O . GLU A 1 197 ? -8.032 -14.111 -1.756 1.00 91.69 197 GLU A O 1
ATOM 1547 N N . LEU A 1 198 ? -5.811 -14.075 -1.416 1.00 92.62 198 LEU A N 1
ATOM 1548 C CA . LEU A 1 198 ? -5.571 -12.675 -1.782 1.00 92.62 198 LEU A CA 1
ATOM 1549 C C . LEU A 1 198 ? -6.336 -12.233 -3.039 1.00 92.62 198 LEU A C 1
ATOM 1551 O O . LEU A 1 198 ? -6.945 -11.172 -3.059 1.00 92.62 198 LEU A O 1
ATOM 1555 N N . PHE A 1 199 ? -6.354 -13.070 -4.079 1.00 92.31 199 PHE A N 1
ATOM 1556 C CA . PHE A 1 199 ? -7.006 -12.765 -5.361 1.00 92.31 199 PHE A CA 1
ATOM 1557 C C . PHE A 1 199 ? -8.482 -13.180 -5.428 1.00 92.31 199 PHE A C 1
ATOM 1559 O O . PHE A 1 199 ? -9.054 -13.234 -6.515 1.00 92.31 199 PHE A O 1
ATOM 1566 N N . THR A 1 200 ? -9.090 -13.485 -4.285 1.00 94.06 200 THR A N 1
ATOM 1567 C CA . THR A 1 200 ? -10.533 -13.729 -4.132 1.00 94.06 200 THR A CA 1
ATOM 1568 C C . THR A 1 200 ? -11.214 -12.656 -3.283 1.00 94.06 200 THR A C 1
ATOM 1570 O O . THR A 1 200 ? -12.433 -12.515 -3.366 1.00 94.06 200 THR A O 1
ATOM 1573 N N . LEU A 1 201 ? -10.425 -11.869 -2.542 1.00 95.12 201 LEU A N 1
ATOM 1574 C CA . LEU A 1 201 ? -10.901 -10.842 -1.620 1.00 95.12 201 LEU A CA 1
ATOM 1575 C C . LEU A 1 201 ? -11.723 -9.752 -2.320 1.00 95.12 201 LEU A C 1
ATOM 1577 O O . LEU A 1 201 ? -11.465 -9.379 -3.472 1.00 95.12 201 LEU A O 1
ATOM 1581 N N . ASP A 1 202 ? -12.701 -9.244 -1.579 1.00 96.81 202 ASP A N 1
ATOM 1582 C CA . ASP A 1 202 ? -13.453 -8.028 -1.873 1.00 96.81 202 ASP A CA 1
ATOM 1583 C C . ASP A 1 202 ? -12.796 -6.805 -1.208 1.00 96.81 202 ASP A C 1
ATOM 1585 O O . ASP A 1 202 ? -11.731 -6.905 -0.600 1.00 96.81 202 ASP A O 1
ATOM 1589 N N . VAL A 1 203 ? -13.402 -5.629 -1.385 1.00 96.69 203 VAL A N 1
ATOM 1590 C CA . VAL A 1 203 ? -13.032 -4.418 -0.637 1.00 96.69 203 VAL A CA 1
ATOM 1591 C C . VAL A 1 203 ? -13.427 -4.593 0.831 1.00 96.69 203 VAL A C 1
ATOM 1593 O O . VAL A 1 203 ? -14.546 -5.031 1.102 1.00 96.69 203 VAL A O 1
ATOM 1596 N N . GLY A 1 204 ? -12.549 -4.184 1.751 1.00 93.88 204 GLY A N 1
ATOM 1597 C CA . GLY A 1 204 ? -12.693 -4.418 3.193 1.00 93.88 204 GLY A CA 1
ATOM 1598 C C . GLY A 1 204 ? -11.807 -5.557 3.639 1.00 93.88 204 GLY A C 1
ATOM 1599 O O . GLY A 1 204 ? -12.331 -6.665 3.859 1.00 93.88 204 GLY A O 1
#

Radius of gyration: 16.24 Å; chains: 1; bounding box: 45×35×40 Å

Foldseek 3Di:
DLVVLVVQVPDCPHQLVQQQFQVAFWGDDPPGDGLPDPPDPPHDPVCLLVVHPLADQLQAPLDDRFDAPAAAAAEDDDLQLLQVVLCVLLVHDDDTDDPRLNSSCVSSSSSSHDYRRHDPSDHLRSVSSNLSSLCCLNHVSRDDSDYFYSAQQLPQDVVCLVPPPDADPDVVTGHRSSVSRVSSLSVCCPPPPVSVCRNVDGGD

pLDDT: mean 87.83, std 8.66, range [49.47, 97.81]